Protein AF-A0A2S8GBR2-F1 (afdb_monomer_lite)

Foldseek 3Di:
DDDDPPPPDDPDDPFPEDPVLVVLLVVLCVVFVVLVLLSVVCRNVALQDQDQLPDPVSLVVLVVVCPPLVVVDPSVQLVVQSNCQQPPDPPDHHLVVLLCLLLVPAPDPVLSSSSSSLSSSLSVLLSSQASGDQQRRLRHPVNSVVLSCLSNVDPDDPPVSSVSSVVNSVVSSVSVVDPDRGDDD

Structure (mmCIF, N/CA/C/O backbone):
data_AF-A0A2S8GBR2-F1
#
_entry.id   AF-A0A2S8GBR2-F1
#
loop_
_atom_site.group_PDB
_atom_site.id
_atom_site.type_symbol
_atom_site.label_atom_id
_atom_site.label_alt_id
_atom_site.label_comp_id
_atom_site.label_asym_id
_atom_site.label_entity_id
_atom_site.label_seq_id
_atom_site.pdbx_PDB_ins_code
_atom_site.Cartn_x
_atom_site.Cartn_y
_atom_site.Cartn_z
_atom_site.occupancy
_atom_site.B_iso_or_equiv
_atom_site.auth_seq_id
_atom_site.auth_comp_id
_atom_site.auth_asym_id
_atom_site.auth_atom_id
_atom_site.pdbx_PDB_model_num
ATOM 1 N N . MET A 1 1 ? -18.666 5.055 -27.152 1.00 40.59 1 MET A N 1
ATOM 2 C CA . MET A 1 1 ? -17.498 4.325 -26.612 1.00 40.59 1 MET A CA 1
ATOM 3 C C . MET A 1 1 ? -17.996 3.420 -25.494 1.00 40.59 1 MET A C 1
ATOM 5 O O . MET A 1 1 ? -18.366 3.926 -24.444 1.00 40.59 1 MET A O 1
ATOM 9 N N . LEU A 1 2 ? -18.140 2.118 -25.759 1.00 31.98 2 LEU A N 1
ATOM 10 C CA . LEU A 1 2 ? -18.619 1.141 -24.774 1.00 31.98 2 LEU A CA 1
ATOM 11 C C . LEU A 1 2 ? -17.492 0.824 -23.779 1.00 31.98 2 LEU A C 1
ATOM 13 O O . LEU A 1 2 ? -16.423 0.377 -24.189 1.00 31.98 2 LEU A O 1
ATOM 17 N N . ARG A 1 3 ? -17.734 1.037 -22.482 1.00 29.75 3 ARG A N 1
ATOM 18 C CA . ARG A 1 3 ? -16.908 0.469 -21.406 1.00 29.75 3 ARG A CA 1
ATOM 19 C C . ARG A 1 3 ? -17.195 -1.036 -21.316 1.00 29.75 3 ARG A C 1
ATOM 21 O O . ARG A 1 3 ? -18.372 -1.397 -21.304 1.00 29.75 3 ARG A O 1
ATOM 28 N N . PRO A 1 4 ? -16.184 -1.916 -21.231 1.00 39.22 4 PRO A N 1
ATOM 29 C CA . PRO A 1 4 ? -16.438 -3.328 -21.005 1.00 39.22 4 PRO A CA 1
ATOM 30 C C . PRO A 1 4 ? -16.903 -3.521 -19.556 1.00 39.22 4 PRO A C 1
ATOM 32 O O . PRO A 1 4 ? -16.188 -3.176 -18.615 1.00 39.22 4 PRO A O 1
ATOM 35 N N . LEU A 1 5 ? -18.112 -4.061 -19.378 1.00 36.41 5 LEU A N 1
ATOM 36 C CA . LEU A 1 5 ? -18.539 -4.653 -18.112 1.00 36.41 5 LEU A CA 1
ATOM 37 C C . LEU A 1 5 ? -17.680 -5.901 -17.881 1.00 36.41 5 LEU A C 1
ATOM 39 O O . LEU A 1 5 ? -17.880 -6.925 -18.535 1.00 36.41 5 LEU A O 1
ATOM 43 N N . PHE A 1 6 ? -16.738 -5.837 -16.945 1.00 39.78 6 PHE A N 1
ATOM 44 C CA . PHE A 1 6 ? -16.190 -7.055 -16.362 1.00 39.78 6 PHE A CA 1
ATOM 45 C C . PHE A 1 6 ? -17.246 -7.632 -15.417 1.00 39.78 6 PHE A C 1
ATOM 47 O O . PHE A 1 6 ? -17.416 -7.171 -14.292 1.00 39.78 6 PHE A O 1
ATOM 54 N N . LEU A 1 7 ? -17.983 -8.634 -15.900 1.00 35.41 7 LEU A N 1
ATOM 55 C CA . LEU A 1 7 ? -18.761 -9.541 -15.061 1.00 35.41 7 LEU A CA 1
ATOM 56 C C . LEU A 1 7 ? -17.781 -10.281 -14.144 1.00 35.41 7 LEU A C 1
ATOM 58 O O . LEU A 1 7 ? -17.083 -11.205 -14.563 1.00 35.41 7 LEU A O 1
ATOM 62 N N . ILE A 1 8 ? -17.692 -9.838 -12.892 1.00 43.84 8 ILE A N 1
ATOM 63 C CA . ILE A 1 8 ? -16.950 -10.544 -11.853 1.00 43.84 8 ILE A CA 1
ATOM 64 C C . ILE A 1 8 ? -17.772 -11.783 -11.493 1.00 43.84 8 ILE A C 1
ATOM 66 O O . ILE A 1 8 ? -18.747 -11.706 -10.753 1.00 43.84 8 ILE A O 1
ATOM 70 N N . GLY A 1 9 ? -17.388 -12.936 -12.043 1.00 33.94 9 GLY A N 1
ATOM 71 C CA . GLY A 1 9 ? -17.880 -14.226 -11.574 1.00 33.94 9 GLY A CA 1
ATOM 72 C C . GLY A 1 9 ? -17.507 -14.415 -10.102 1.00 33.94 9 GLY A C 1
ATOM 73 O O . GLY A 1 9 ? -16.322 -14.406 -9.751 1.00 33.94 9 GLY A O 1
ATOM 74 N N . PHE A 1 10 ? -18.523 -14.555 -9.250 1.00 42.81 10 PHE A N 1
ATOM 75 C CA . PHE A 1 10 ? -18.385 -14.940 -7.849 1.00 42.81 10 PHE A CA 1
ATOM 76 C C . PHE A 1 10 ? -17.972 -16.414 -7.781 1.00 42.81 10 PHE A C 1
ATOM 78 O O . PHE A 1 10 ? -18.794 -17.320 -7.887 1.00 42.81 10 PHE A O 1
ATOM 85 N N . LEU A 1 11 ? -16.675 -16.662 -7.619 1.00 40.53 11 LEU A N 1
ATOM 86 C CA . LEU A 1 11 ? -16.193 -17.918 -7.056 1.00 40.53 11 LEU A CA 1
ATOM 87 C C . LEU A 1 11 ? -16.361 -17.798 -5.541 1.00 40.53 11 LEU A C 1
ATOM 89 O O . LEU A 1 11 ? -15.625 -17.051 -4.902 1.00 40.53 11 LEU A O 1
ATOM 93 N N . ILE A 1 12 ? -17.350 -18.499 -4.984 1.00 40.16 12 ILE A N 1
ATOM 94 C CA . ILE A 1 12 ? -17.556 -18.582 -3.536 1.00 40.16 12 ILE A CA 1
ATOM 95 C C . ILE A 1 12 ? -16.461 -19.498 -2.976 1.00 40.16 12 ILE A C 1
ATOM 97 O O . ILE A 1 12 ? -16.645 -20.704 -2.832 1.00 40.16 12 ILE A O 1
ATOM 101 N N . ALA A 1 13 ? -15.287 -18.932 -2.699 1.00 47.53 13 ALA A N 1
ATOM 102 C CA . ALA A 1 13 ? -14.432 -19.487 -1.661 1.00 47.53 13 ALA A CA 1
ATOM 103 C C . ALA A 1 13 ? -15.166 -19.282 -0.327 1.00 47.53 13 ALA A C 1
ATOM 105 O O . ALA A 1 13 ? -15.762 -18.225 -0.114 1.00 47.53 13 ALA A O 1
ATOM 106 N N . ALA A 1 14 ? -15.175 -20.285 0.553 1.00 48.53 14 ALA A N 1
ATOM 107 C CA . ALA A 1 14 ? -15.716 -20.125 1.899 1.00 48.53 14 ALA A CA 1
ATOM 108 C C . ALA A 1 14 ? -14.877 -19.064 2.630 1.00 48.53 14 ALA A C 1
ATOM 110 O O . ALA A 1 14 ? -13.790 -19.356 3.119 1.00 48.53 14 ALA A O 1
ATOM 111 N N . SER A 1 15 ? -15.343 -17.814 2.610 1.00 57.16 15 SER A N 1
ATOM 112 C CA . SER A 1 15 ? -14.632 -16.689 3.207 1.00 57.16 15 SER A CA 1
ATOM 113 C C . SER A 1 15 ? -14.686 -16.804 4.726 1.00 57.16 15 SER A C 1
ATOM 115 O O . SER A 1 15 ? -15.769 -16.900 5.313 1.00 57.16 15 SER A O 1
ATOM 117 N N . THR A 1 16 ? -13.516 -16.772 5.356 1.00 65.38 16 THR A N 1
ATOM 118 C CA . THR A 1 16 ? -13.353 -16.739 6.815 1.00 65.38 16 THR A CA 1
ATOM 119 C C . THR A 1 16 ? -13.658 -15.362 7.409 1.00 65.38 16 THR A C 1
ATOM 121 O O . THR A 1 16 ? -13.660 -15.228 8.629 1.00 65.38 16 THR A O 1
ATOM 124 N N . ALA A 1 17 ? -13.955 -14.360 6.572 1.00 65.88 17 ALA A N 1
ATOM 125 C CA . ALA A 1 17 ? -14.200 -12.993 7.005 1.00 65.88 17 ALA A CA 1
ATOM 126 C C . ALA A 1 17 ? -15.542 -12.829 7.748 1.00 65.88 17 ALA A C 1
ATOM 128 O O . ALA A 1 17 ? -16.558 -13.422 7.354 1.00 65.88 17 ALA A O 1
ATOM 129 N N . SER A 1 18 ? -15.550 -11.989 8.784 1.00 76.44 18 SER A N 1
ATOM 130 C CA . SER A 1 18 ? -16.714 -11.563 9.565 1.00 76.44 18 SER A CA 1
ATOM 131 C C . SER A 1 18 ? -17.713 -10.758 8.718 1.00 76.44 18 SER A C 1
ATOM 133 O O . SER A 1 18 ? -17.413 -10.306 7.612 1.00 76.44 18 SER A O 1
ATOM 135 N N . ALA A 1 19 ? -18.935 -10.560 9.222 1.00 77.75 19 ALA A N 1
ATOM 136 C CA . ALA A 1 19 ? -19.955 -9.783 8.510 1.00 77.75 19 ALA A CA 1
ATOM 137 C C . ALA A 1 19 ? -19.539 -8.314 8.292 1.00 77.75 19 ALA A C 1
ATOM 139 O O . ALA A 1 19 ? -19.753 -7.779 7.207 1.00 77.75 19 ALA A O 1
ATOM 140 N N . ALA A 1 20 ? -18.898 -7.693 9.287 1.00 73.00 20 ALA A N 1
ATOM 141 C CA . ALA A 1 20 ? -18.406 -6.316 9.196 1.00 73.00 20 ALA A CA 1
ATOM 142 C C . ALA A 1 20 ? -17.218 -6.189 8.225 1.00 73.00 20 ALA A C 1
ATOM 144 O O . ALA A 1 20 ? -17.112 -5.214 7.477 1.00 73.00 20 ALA A O 1
ATOM 145 N N . GLU A 1 21 ? -16.349 -7.204 8.185 1.00 72.56 21 GLU A N 1
ATOM 146 C CA . GLU A 1 21 ? -15.256 -7.275 7.213 1.00 72.56 21 GLU A CA 1
ATOM 147 C C . GLU A 1 21 ? -15.796 -7.382 5.785 1.00 72.56 21 GLU A C 1
ATOM 149 O O . GLU A 1 21 ? -15.335 -6.660 4.903 1.00 72.56 21 GLU A O 1
ATOM 154 N N . ARG A 1 22 ? -16.813 -8.225 5.558 1.00 77.06 22 ARG A N 1
ATOM 155 C CA . ARG A 1 22 ? -17.480 -8.368 4.252 1.00 77.06 22 ARG A CA 1
ATOM 156 C C . ARG A 1 22 ? -18.162 -7.079 3.802 1.00 77.06 22 ARG A C 1
ATOM 158 O O . ARG A 1 22 ? -18.021 -6.693 2.650 1.00 77.06 22 ARG A O 1
ATOM 165 N N . GLU A 1 23 ? -18.845 -6.380 4.704 1.00 82.94 23 GLU A N 1
ATOM 166 C CA . GLU A 1 23 ? -19.447 -5.081 4.384 1.00 82.94 23 GLU A CA 1
ATOM 167 C C . GLU A 1 23 ? -18.379 -4.045 3.993 1.00 82.94 23 GLU A C 1
ATOM 169 O O . GLU A 1 23 ? -18.534 -3.308 3.016 1.00 82.94 23 GLU A O 1
ATOM 174 N N . SER A 1 24 ? -17.257 -4.023 4.715 1.00 78.38 24 SER A N 1
ATOM 175 C CA . SER A 1 24 ? -16.124 -3.141 4.413 1.00 78.38 24 SER A CA 1
ATOM 176 C C . SER A 1 24 ? -15.481 -3.468 3.063 1.00 78.38 24 SER A C 1
ATOM 178 O O . SER A 1 24 ? -15.154 -2.556 2.300 1.00 78.38 24 SER A O 1
ATOM 180 N N . LEU A 1 25 ? -15.341 -4.760 2.761 1.00 74.69 25 LEU A N 1
ATOM 181 C CA . LEU A 1 25 ? -14.874 -5.319 1.494 1.00 74.69 25 LEU A CA 1
ATOM 182 C C . LEU A 1 25 ? -15.750 -4.910 0.316 1.00 74.69 25 LEU A C 1
ATOM 184 O O . LEU A 1 25 ? -15.246 -4.364 -0.665 1.00 74.69 25 LEU A O 1
ATOM 188 N N . ASP A 1 26 ? -17.054 -5.140 0.437 1.00 80.31 26 ASP A N 1
ATOM 189 C CA . ASP A 1 26 ? -18.033 -4.818 -0.595 1.00 80.31 26 ASP A CA 1
ATOM 190 C C . ASP A 1 26 ? -18.043 -3.319 -0.875 1.00 80.31 26 ASP A C 1
ATOM 192 O O . ASP A 1 26 ? -18.017 -2.896 -2.033 1.00 80.31 26 ASP A O 1
ATOM 196 N N . LYS A 1 27 ? -18.003 -2.497 0.179 1.00 82.38 27 LYS A N 1
ATOM 197 C CA . LYS A 1 27 ? -17.926 -1.045 0.038 1.00 82.38 27 LYS A CA 1
ATOM 198 C C . LYS A 1 27 ? -16.642 -0.611 -0.665 1.00 82.38 27 LYS A C 1
ATOM 200 O O . LYS A 1 27 ? -16.701 0.170 -1.614 1.00 82.38 27 LYS A O 1
ATOM 205 N N . LEU A 1 28 ? -15.491 -1.142 -0.250 1.00 81.69 28 LEU A N 1
ATOM 206 C CA . LEU A 1 28 ? -14.210 -0.814 -0.872 1.00 81.69 28 LEU A CA 1
ATOM 207 C C . LEU A 1 28 ? -14.166 -1.264 -2.340 1.00 81.69 28 LEU A C 1
ATOM 209 O O . LEU A 1 28 ? -13.651 -0.536 -3.184 1.00 81.69 28 LEU A O 1
ATOM 213 N N . ALA A 1 29 ? -14.740 -2.424 -2.665 1.00 83.12 29 ALA A N 1
ATOM 214 C CA . ALA A 1 29 ? -14.819 -2.941 -4.029 1.00 83.12 29 ALA A CA 1
ATOM 215 C C . ALA A 1 29 ? -15.742 -2.102 -4.928 1.00 83.12 29 ALA A C 1
ATOM 217 O O . ALA A 1 29 ? -15.438 -1.903 -6.106 1.00 83.12 29 ALA A O 1
ATOM 218 N N . GLN A 1 30 ? -16.857 -1.602 -4.384 1.00 82.25 30 GLN A N 1
ATOM 219 C CA . GLN A 1 30 ? -17.764 -0.693 -5.088 1.00 82.25 30 GLN A CA 1
ATOM 220 C C . GLN A 1 30 ? -17.103 0.660 -5.375 1.00 82.25 30 GLN A C 1
ATOM 222 O O . GLN A 1 30 ? -17.276 1.208 -6.464 1.00 82.25 30 GLN A O 1
ATOM 227 N N . GLU A 1 31 ? -16.342 1.186 -4.413 1.00 84.38 31 GLU A N 1
ATOM 228 C CA . GLU A 1 31 ? -15.667 2.483 -4.523 1.00 84.38 31 GLU A CA 1
ATOM 229 C C . GLU A 1 31 ? -14.389 2.416 -5.382 1.00 84.38 31 GLU A C 1
ATOM 231 O O . GLU A 1 31 ? -14.077 3.375 -6.091 1.00 84.38 31 GLU A O 1
ATOM 236 N N . HIS A 1 32 ? -13.673 1.285 -5.357 1.00 84.44 32 HIS A N 1
ATOM 237 C CA . HIS A 1 32 ? -12.339 1.119 -5.943 1.00 84.44 32 HIS A CA 1
ATOM 238 C C . HIS A 1 32 ? -12.190 -0.229 -6.663 1.00 84.44 32 HIS A C 1
ATOM 240 O O . HIS A 1 32 ? -11.565 -1.173 -6.167 1.00 84.44 32 HIS A O 1
ATOM 246 N N . GLN A 1 33 ? -12.737 -0.330 -7.877 1.00 84.81 33 GLN A N 1
ATOM 247 C CA . GLN A 1 33 ? -12.680 -1.559 -8.682 1.00 84.81 33 GLN A CA 1
ATOM 248 C C . GLN A 1 33 ? -11.244 -2.034 -8.960 1.00 84.81 33 GLN A C 1
ATOM 250 O O . GLN A 1 33 ? -10.984 -3.232 -9.067 1.00 84.81 33 GLN A O 1
ATOM 255 N N . GLU A 1 34 ? -10.288 -1.113 -9.039 1.00 84.62 34 GLU A N 1
ATOM 256 C CA . GLU A 1 34 ? -8.866 -1.395 -9.212 1.00 84.62 34 GLU A CA 1
ATOM 257 C C . GLU A 1 34 ? -8.238 -2.146 -8.024 1.00 84.62 34 GLU A C 1
ATOM 259 O O . GLU A 1 34 ? -7.166 -2.734 -8.169 1.00 84.62 34 GLU A O 1
ATOM 264 N N . PHE A 1 35 ? -8.909 -2.197 -6.867 1.00 89.50 35 PHE A N 1
ATOM 265 C CA . PHE A 1 35 ? -8.466 -2.965 -5.698 1.00 89.50 35 PHE A CA 1
ATOM 266 C C . PHE A 1 35 ? -9.040 -4.385 -5.662 1.00 89.50 35 PHE A C 1
ATOM 268 O O . PHE A 1 35 ? -8.608 -5.183 -4.828 1.00 89.50 35 PHE A O 1
ATOM 275 N N . ALA A 1 36 ? -9.958 -4.741 -6.571 1.00 86.12 36 ALA A N 1
ATOM 276 C CA . ALA A 1 36 ? -10.736 -5.983 -6.522 1.00 86.12 36 ALA A CA 1
ATOM 277 C C . ALA A 1 36 ? -9.882 -7.249 -6.352 1.00 86.12 36 ALA A C 1
ATOM 279 O O . ALA A 1 36 ? -10.273 -8.188 -5.663 1.00 86.12 36 ALA A O 1
ATOM 280 N N . TRP A 1 37 ? -8.693 -7.293 -6.954 1.00 84.25 37 TRP A N 1
ATOM 281 C CA . TRP A 1 37 ? -7.814 -8.451 -6.812 1.00 84.25 37 TRP A CA 1
ATOM 282 C C . TRP A 1 37 ? -7.157 -8.538 -5.424 1.00 84.25 37 TRP A C 1
ATOM 284 O O . TRP A 1 37 ? -7.094 -9.617 -4.838 1.00 84.25 37 TRP A O 1
ATOM 294 N N . SER A 1 38 ? -6.729 -7.405 -4.862 1.00 85.25 38 SER A N 1
ATOM 295 C CA . SER A 1 38 ? -6.194 -7.335 -3.496 1.00 85.25 38 SER A CA 1
ATOM 296 C C . SER A 1 38 ? -7.268 -7.598 -2.440 1.00 85.25 38 SER A C 1
ATOM 298 O O . SER A 1 38 ? -6.951 -8.167 -1.398 1.00 85.25 38 SER A O 1
ATOM 300 N N . ILE A 1 39 ? -8.510 -7.208 -2.724 1.00 85.00 39 ILE A N 1
ATOM 301 C CA . ILE A 1 39 ? -9.716 -7.477 -1.930 1.00 85.00 39 ILE A CA 1
ATOM 302 C C . ILE A 1 39 ? -9.981 -8.986 -1.863 1.00 85.00 39 ILE A C 1
ATOM 304 O O . ILE A 1 39 ? -10.026 -9.536 -0.769 1.00 85.00 39 ILE A O 1
ATOM 308 N N . LYS A 1 40 ? -10.007 -9.681 -3.008 1.00 85.19 40 LYS A N 1
ATOM 309 C CA . LYS A 1 40 ? -10.197 -11.146 -3.063 1.00 85.19 40 LYS A CA 1
ATOM 310 C C . LYS A 1 40 ? -9.152 -11.941 -2.285 1.00 85.19 40 LYS A C 1
ATOM 312 O O . LYS A 1 40 ? -9.444 -13.003 -1.747 1.00 85.19 40 LYS A O 1
ATOM 317 N N . ILE A 1 41 ? -7.911 -11.459 -2.258 1.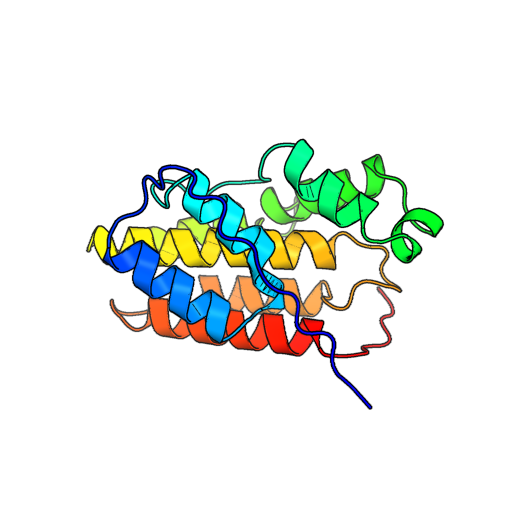00 82.88 41 ILE A N 1
ATOM 318 C CA . ILE A 1 41 ? -6.859 -12.085 -1.447 1.00 82.88 41 ILE A CA 1
ATOM 319 C C . ILE A 1 41 ? -7.160 -11.916 0.040 1.00 82.88 41 ILE A C 1
ATOM 321 O O . ILE A 1 41 ? -6.962 -12.852 0.806 1.00 82.88 41 ILE A O 1
ATOM 325 N N . GLU A 1 42 ? -7.640 -10.742 0.445 1.00 84.38 42 GLU A N 1
ATOM 326 C CA . GLU A 1 42 ? -7.977 -10.495 1.845 1.00 84.38 42 GLU A CA 1
ATOM 327 C C . GLU A 1 42 ? -9.189 -11.315 2.295 1.00 84.38 42 GLU A C 1
ATOM 329 O O . GLU A 1 42 ? -9.152 -11.909 3.365 1.00 84.38 42 GLU A O 1
ATOM 334 N N . GLU A 1 43 ? -10.213 -11.443 1.446 1.00 80.56 43 GLU A N 1
ATOM 335 C CA . GLU A 1 43 ? -11.385 -12.304 1.686 1.00 80.56 43 GLU A CA 1
ATOM 336 C C . GLU A 1 43 ? -11.017 -13.759 1.982 1.00 80.56 43 GLU A C 1
ATOM 338 O O . GLU A 1 43 ? -11.714 -14.428 2.751 1.00 80.56 43 GLU A O 1
ATOM 343 N N . ALA A 1 44 ? -9.961 -14.251 1.328 1.00 79.62 44 ALA A N 1
ATOM 344 C CA . ALA A 1 44 ? -9.478 -15.619 1.458 1.00 79.62 44 ALA A CA 1
ATOM 345 C C . ALA A 1 44 ? -8.570 -15.820 2.682 1.00 79.62 44 ALA A C 1
ATOM 347 O O . ALA A 1 44 ? -8.463 -16.942 3.172 1.00 79.62 44 ALA A O 1
ATOM 348 N N . ASN A 1 45 ? -7.910 -14.760 3.153 1.00 76.94 45 ASN A N 1
ATOM 349 C CA . ASN A 1 45 ? -6.943 -14.831 4.247 1.00 76.94 45 ASN A CA 1
ATOM 350 C C . ASN A 1 45 ? -7.548 -14.466 5.614 1.00 76.94 45 ASN A C 1
ATOM 352 O O . ASN A 1 45 ? -7.070 -14.977 6.626 1.00 76.94 45 ASN A O 1
ATOM 356 N N . GLY A 1 46 ? -8.584 -13.619 5.647 1.00 71.00 46 GLY A N 1
ATOM 357 C CA . GLY A 1 46 ? -9.071 -12.976 6.873 1.00 71.00 46 GLY A CA 1
ATOM 358 C C . GLY A 1 46 ? -8.158 -11.827 7.327 1.00 71.00 46 GLY A C 1
ATOM 359 O O . GLY A 1 46 ? -7.012 -11.729 6.890 1.00 71.00 46 GLY A O 1
ATOM 360 N N . SER A 1 47 ? -8.659 -10.941 8.196 1.00 72.69 47 SER A N 1
ATOM 361 C CA . SER A 1 47 ? -7.941 -9.719 8.608 1.00 72.69 47 SER A CA 1
ATOM 362 C C . SER A 1 47 ? -7.163 -9.848 9.927 1.00 72.69 47 SER A C 1
ATOM 364 O O . SER A 1 47 ? -6.720 -8.857 10.508 1.00 72.69 47 SER A O 1
ATOM 366 N N . ASP A 1 48 ? -6.955 -11.075 10.409 1.00 69.94 48 ASP A N 1
ATOM 367 C CA . ASP A 1 48 ? -6.401 -11.313 11.747 1.00 69.94 48 ASP A CA 1
ATOM 368 C C . ASP A 1 48 ? -4.953 -10.821 11.908 1.00 69.94 48 ASP A C 1
ATOM 370 O O . ASP A 1 48 ? -4.504 -10.580 13.029 1.00 69.94 48 ASP A O 1
ATOM 374 N N . ASN A 1 49 ? -4.204 -10.669 10.808 1.00 81.19 49 ASN A N 1
ATOM 375 C CA . ASN A 1 49 ? -2.791 -10.298 10.845 1.00 81.19 49 ASN A CA 1
ATOM 376 C C . ASN A 1 49 ? -2.394 -9.319 9.736 1.00 81.19 49 ASN A C 1
ATOM 378 O O . ASN A 1 49 ? -2.847 -9.411 8.595 1.00 81.19 49 ASN A O 1
ATOM 382 N N . LEU A 1 50 ? -1.453 -8.422 10.055 1.00 78.69 50 LEU A N 1
ATOM 383 C CA . LEU A 1 50 ? -0.762 -7.630 9.041 1.00 78.69 50 LEU A CA 1
ATOM 384 C C . LEU A 1 50 ? 0.171 -8.531 8.242 1.00 78.69 50 LEU A C 1
ATOM 386 O O . LEU A 1 50 ? 1.178 -9.039 8.749 1.00 78.69 50 LEU A O 1
ATOM 390 N N . TYR A 1 51 ? -0.141 -8.691 6.965 1.00 72.06 51 TYR A N 1
ATOM 391 C CA . TYR A 1 51 ? 0.719 -9.420 6.058 1.00 72.06 51 TYR A CA 1
ATOM 392 C C . TYR A 1 51 ? 1.813 -8.471 5.550 1.00 72.06 51 TYR A C 1
ATOM 394 O O . TYR A 1 51 ? 1.549 -7.446 4.917 1.00 72.06 51 TYR A O 1
ATOM 402 N N . GLY A 1 52 ? 3.075 -8.840 5.805 1.00 67.19 52 GLY A N 1
ATOM 403 C CA . GLY A 1 52 ? 4.186 -8.401 4.948 1.00 67.19 52 GLY A CA 1
ATOM 404 C C . GLY A 1 52 ? 4.005 -8.957 3.531 1.00 67.19 52 GLY A C 1
ATOM 405 O O . GLY A 1 52 ? 2.968 -9.555 3.274 1.00 67.19 52 GLY A O 1
ATOM 406 N N . GLU A 1 53 ? 4.992 -8.791 2.639 1.00 67.25 53 GLU A N 1
ATOM 407 C CA . GLU A 1 53 ? 4.948 -9.246 1.233 1.00 67.25 53 GLU A CA 1
ATOM 408 C C . GLU A 1 53 ? 4.070 -10.503 1.036 1.00 67.25 53 GLU A C 1
ATOM 410 O O . GLU A 1 53 ? 4.501 -11.611 1.369 1.00 67.25 53 GLU A O 1
ATOM 415 N N . PRO A 1 54 ? 2.807 -10.351 0.576 1.00 60.56 54 PRO A N 1
ATOM 416 C CA . PRO A 1 54 ? 1.924 -11.493 0.387 1.00 60.56 54 PRO A CA 1
ATOM 417 C C . PRO A 1 54 ? 2.582 -12.504 -0.544 1.00 60.56 54 PRO A C 1
ATOM 419 O O . PRO A 1 54 ? 3.183 -12.109 -1.540 1.00 60.56 54 PRO A O 1
ATOM 422 N N . GLY A 1 55 ? 2.459 -13.793 -0.206 1.00 61.94 55 GLY A N 1
ATOM 423 C CA . GLY A 1 55 ? 3.290 -14.871 -0.750 1.00 61.94 55 GLY A CA 1
ATOM 424 C C . GLY A 1 55 ? 3.563 -14.800 -2.259 1.00 61.94 55 GLY A C 1
ATOM 425 O O . GLY A 1 55 ? 2.704 -14.397 -3.041 1.00 61.94 55 GLY A O 1
ATOM 426 N N . ASN A 1 56 ? 4.757 -15.251 -2.661 1.00 56.44 56 ASN A N 1
ATOM 427 C CA . ASN A 1 56 ? 5.402 -15.033 -3.970 1.00 56.44 56 ASN A CA 1
ATOM 428 C C . ASN A 1 56 ? 4.511 -15.169 -5.224 1.00 56.44 56 ASN A C 1
ATOM 430 O O . ASN A 1 56 ? 4.785 -14.546 -6.251 1.00 56.44 56 ASN A O 1
ATOM 434 N N . ASN A 1 57 ? 3.441 -15.965 -5.178 1.00 69.62 57 ASN A N 1
ATOM 435 C CA . ASN A 1 57 ? 2.532 -16.144 -6.312 1.00 69.62 57 ASN A CA 1
ATOM 436 C C . ASN A 1 57 ? 1.576 -14.967 -6.544 1.00 69.62 57 ASN A C 1
ATOM 438 O O . ASN A 1 57 ? 1.073 -14.809 -7.655 1.00 69.62 57 ASN A O 1
ATOM 442 N N . HIS A 1 58 ? 1.321 -14.138 -5.533 1.00 81.25 58 HIS A N 1
ATOM 443 C CA . HIS A 1 58 ? 0.415 -13.006 -5.653 1.00 81.25 58 HIS A CA 1
ATOM 444 C C . HIS A 1 58 ? 1.015 -11.936 -6.572 1.00 81.25 58 HIS A C 1
ATOM 446 O O . HIS A 1 58 ? 0.512 -11.724 -7.677 1.00 81.25 58 HIS A O 1
ATOM 452 N N . PHE A 1 59 ? 2.116 -11.299 -6.181 1.00 89.25 59 PHE A N 1
ATOM 453 C CA . PHE A 1 59 ? 2.703 -10.231 -6.994 1.00 89.25 59 PHE A CA 1
ATOM 454 C C . PHE A 1 59 ? 3.165 -10.683 -8.377 1.00 89.25 59 PHE A C 1
ATOM 456 O O . PHE A 1 59 ? 3.185 -9.886 -9.315 1.00 89.25 59 PHE A O 1
ATOM 463 N N . ARG A 1 60 ? 3.454 -11.979 -8.541 1.00 90.06 60 ARG A N 1
ATOM 464 C CA . ARG A 1 60 ? 3.750 -12.555 -9.851 1.00 90.06 60 ARG A CA 1
ATOM 465 C C . ARG A 1 60 ? 2.612 -12.348 -10.845 1.00 90.06 60 ARG A C 1
ATOM 467 O O . ARG A 1 60 ? 2.896 -12.081 -12.006 1.00 90.06 60 ARG A O 1
ATOM 474 N N . ARG A 1 61 ? 1.347 -12.393 -10.412 1.00 88.06 61 ARG A N 1
ATOM 475 C CA . ARG A 1 61 ? 0.202 -12.121 -11.296 1.00 88.06 61 ARG A CA 1
ATOM 476 C C . ARG A 1 61 ? 0.140 -10.657 -11.731 1.00 88.06 61 ARG A C 1
ATOM 478 O O . ARG A 1 61 ? -0.094 -10.408 -12.908 1.00 88.06 61 ARG A O 1
ATOM 485 N N . PHE A 1 62 ? 0.403 -9.707 -10.828 1.00 89.38 62 PHE A N 1
ATOM 486 C CA . PHE A 1 62 ? 0.505 -8.289 -11.197 1.00 89.38 62 PHE A CA 1
ATOM 487 C C . PHE A 1 62 ? 1.609 -8.057 -12.228 1.00 89.38 62 PHE A C 1
ATOM 489 O O . PHE A 1 62 ? 1.377 -7.414 -13.247 1.00 89.38 62 PHE A O 1
ATOM 496 N N . TYR A 1 63 ? 2.783 -8.649 -12.000 1.00 91.94 63 TYR A N 1
ATOM 497 C CA . TYR A 1 63 ? 3.899 -8.567 -12.935 1.00 91.94 63 TYR A CA 1
ATOM 498 C C . TYR A 1 63 ? 3.557 -9.188 -14.299 1.00 91.94 63 TYR A C 1
ATOM 500 O O . TYR A 1 63 ? 3.782 -8.567 -15.334 1.00 91.94 63 TYR A O 1
ATOM 508 N N . GLN A 1 64 ? 2.963 -10.387 -14.312 1.00 92.31 64 GLN A N 1
ATOM 509 C CA . GLN A 1 64 ? 2.570 -11.098 -15.535 1.00 92.31 64 GLN A CA 1
ATOM 510 C C . GLN A 1 64 ? 1.480 -10.373 -16.337 1.00 92.31 64 GLN A C 1
ATOM 512 O O . GLN A 1 64 ? 1.476 -10.466 -17.564 1.00 92.31 64 GLN A O 1
ATOM 517 N N . ALA A 1 65 ? 0.581 -9.644 -15.673 1.00 90.25 65 ALA A N 1
ATOM 518 C CA . ALA A 1 65 ? -0.448 -8.841 -16.331 1.00 90.25 65 ALA A CA 1
ATOM 519 C C . ALA A 1 65 ? 0.110 -7.550 -16.964 1.00 90.25 65 ALA A C 1
ATOM 521 O O . ALA A 1 65 ? -0.492 -7.009 -17.891 1.00 90.25 65 ALA A O 1
ATOM 522 N N . ASP A 1 66 ? 1.265 -7.065 -16.501 1.00 91.25 66 ASP A N 1
ATOM 523 C CA . ASP A 1 66 ? 1.879 -5.820 -16.962 1.00 91.25 66 ASP A CA 1
ATOM 524 C C . ASP A 1 66 ? 2.991 -6.077 -17.993 1.00 91.25 66 ASP A C 1
ATOM 526 O O . ASP A 1 66 ? 4.191 -6.105 -17.698 1.00 91.25 66 ASP A O 1
ATOM 530 N N . SER A 1 67 ? 2.582 -6.279 -19.248 1.00 91.81 67 SER A N 1
ATOM 531 C CA . SER A 1 67 ? 3.522 -6.521 -20.352 1.00 91.81 67 SER A CA 1
ATOM 532 C C . SER A 1 67 ? 4.451 -5.333 -20.644 1.00 91.81 67 SER A C 1
ATOM 534 O O . SER A 1 67 ? 5.514 -5.518 -21.241 1.00 91.81 67 SER A O 1
ATOM 536 N N . ALA A 1 68 ? 4.078 -4.114 -20.244 1.00 91.06 68 ALA A N 1
ATOM 537 C CA . ALA A 1 68 ? 4.909 -2.931 -20.423 1.00 91.06 68 ALA A CA 1
ATOM 538 C C . ALA A 1 68 ? 6.051 -2.918 -19.401 1.00 91.06 68 ALA A C 1
ATOM 540 O O . ALA A 1 68 ? 7.207 -2.730 -19.793 1.00 91.06 68 ALA A O 1
ATOM 541 N N . ASN A 1 69 ? 5.760 -3.216 -18.131 1.00 92.94 69 ASN A N 1
ATOM 542 C CA . ASN A 1 69 ? 6.783 -3.349 -17.099 1.00 92.94 69 ASN A CA 1
ATOM 543 C C . ASN A 1 69 ? 7.738 -4.524 -17.372 1.00 92.94 69 ASN A C 1
ATOM 545 O O . ASN A 1 69 ? 8.950 -4.378 -17.222 1.00 92.94 69 ASN A O 1
ATOM 549 N N . GLN A 1 70 ? 7.227 -5.658 -17.870 1.00 94.62 70 GLN A N 1
ATOM 550 C CA . GLN A 1 70 ? 8.049 -6.825 -18.240 1.00 94.62 70 GLN A CA 1
ATOM 551 C C . GLN A 1 70 ? 9.143 -6.509 -19.273 1.00 94.62 70 GLN A C 1
ATOM 553 O O . GLN A 1 70 ? 10.202 -7.132 -19.267 1.00 94.62 70 GLN A O 1
ATOM 558 N N . LYS A 1 71 ? 8.925 -5.516 -20.146 1.00 94.81 71 LYS A N 1
ATOM 559 C CA . LYS A 1 71 ? 9.928 -5.063 -21.128 1.00 94.81 71 LYS A CA 1
ATOM 560 C C . LYS A 1 71 ? 11.031 -4.194 -20.516 1.00 94.81 71 LYS A C 1
ATOM 562 O O . LYS A 1 71 ? 12.012 -3.904 -21.197 1.00 94.81 71 LYS A O 1
ATOM 567 N N . LYS A 1 72 ? 10.851 -3.707 -19.286 1.00 94.81 72 LYS A N 1
ATOM 568 C CA . LYS A 1 72 ? 11.752 -2.759 -18.608 1.00 94.81 72 LYS A CA 1
ATOM 569 C C . LYS A 1 72 ? 12.456 -3.369 -17.404 1.00 94.81 72 LYS A C 1
ATOM 571 O O . LYS A 1 72 ? 13.574 -2.977 -17.092 1.00 94.81 72 LYS A O 1
ATOM 576 N N . GLN A 1 73 ? 11.806 -4.319 -16.746 1.00 95.56 73 GLN A N 1
ATOM 577 C CA . GLN A 1 73 ? 12.218 -4.842 -15.457 1.00 95.56 73 GLN A CA 1
ATOM 578 C C . GLN A 1 73 ? 11.947 -6.346 -15.392 1.00 95.56 73 GLN A C 1
ATOM 580 O O . GLN A 1 73 ? 10.874 -6.810 -15.774 1.00 95.56 73 GLN A O 1
ATOM 585 N N . THR A 1 74 ? 12.907 -7.115 -14.881 1.00 95.81 74 THR A N 1
ATOM 586 C CA . THR A 1 74 ? 12.753 -8.558 -14.625 1.00 95.81 74 THR A CA 1
ATOM 587 C C . THR A 1 74 ? 11.887 -8.826 -13.391 1.00 95.81 74 THR A C 1
ATOM 589 O O . THR A 1 74 ? 11.771 -7.976 -12.507 1.00 95.81 74 THR A O 1
ATOM 592 N N . TRP A 1 75 ? 11.341 -10.043 -13.278 1.00 94.38 75 TRP A N 1
ATOM 593 C CA . TRP A 1 75 ? 10.615 -10.474 -12.077 1.00 94.38 75 TRP A CA 1
ATOM 594 C C . TRP A 1 75 ? 11.443 -10.274 -10.801 1.00 94.38 75 TRP A C 1
ATOM 596 O O . TRP A 1 75 ? 10.951 -9.692 -9.844 1.00 94.38 75 TRP A O 1
ATOM 606 N N . THR A 1 76 ? 12.710 -10.696 -10.798 1.00 94.06 76 THR A N 1
ATOM 607 C CA . THR A 1 76 ? 13.587 -10.591 -9.622 1.00 94.06 76 THR A CA 1
ATOM 608 C C . THR A 1 76 ? 13.793 -9.143 -9.180 1.00 94.06 76 THR A C 1
ATOM 610 O O . THR A 1 76 ? 13.823 -8.864 -7.985 1.00 94.06 76 THR A O 1
ATOM 613 N N . GLN A 1 77 ? 13.905 -8.206 -10.126 1.00 94.38 77 GLN A N 1
ATOM 614 C CA . GLN A 1 77 ? 14.004 -6.782 -9.800 1.00 94.38 77 GLN A CA 1
ATOM 615 C C . GLN A 1 77 ? 12.696 -6.254 -9.204 1.00 94.38 77 GLN A C 1
ATOM 617 O O . GLN A 1 77 ? 12.733 -5.575 -8.184 1.00 94.38 77 GLN A O 1
ATOM 622 N N . TYR A 1 78 ? 11.556 -6.582 -9.815 1.00 94.19 78 TYR A N 1
ATOM 623 C CA . TYR A 1 78 ? 10.232 -6.187 -9.325 1.00 94.19 78 TYR A CA 1
ATOM 624 C C . TYR A 1 78 ? 9.964 -6.726 -7.909 1.00 94.19 78 TYR A C 1
ATOM 626 O O . TYR A 1 78 ? 9.620 -5.968 -7.005 1.00 94.19 78 TYR A O 1
ATOM 634 N N . GLU A 1 79 ? 10.228 -8.013 -7.686 1.00 93.19 79 GLU A N 1
ATOM 635 C CA . GLU A 1 79 ? 10.146 -8.670 -6.377 1.00 93.19 79 GLU A CA 1
ATOM 636 C C . GLU A 1 79 ? 11.083 -8.012 -5.346 1.00 93.19 79 GLU A C 1
ATOM 638 O O . GLU A 1 79 ? 10.697 -7.777 -4.205 1.00 93.19 79 GLU A O 1
ATOM 643 N N . GLY A 1 80 ? 12.302 -7.630 -5.744 1.00 91.62 80 GLY A N 1
ATOM 644 C CA . GLY A 1 80 ? 13.234 -6.903 -4.874 1.00 91.62 80 GLY A CA 1
ATOM 645 C C . GLY A 1 80 ? 12.693 -5.553 -4.384 1.00 91.62 80 GLY A C 1
ATOM 646 O O . GLY A 1 80 ? 12.900 -5.176 -3.225 1.00 91.62 80 GLY A O 1
ATOM 647 N N . TRP A 1 81 ? 11.954 -4.832 -5.231 1.00 92.19 81 TRP A N 1
ATOM 648 C CA . TRP A 1 81 ? 11.291 -3.594 -4.822 1.00 92.19 81 TRP A CA 1
ATOM 649 C C . TRP A 1 81 ? 10.091 -3.849 -3.916 1.00 92.19 81 TRP A C 1
ATOM 651 O O . TRP A 1 81 ? 9.929 -3.126 -2.938 1.00 92.19 81 TRP A O 1
ATOM 661 N N . ILE A 1 82 ? 9.300 -4.895 -4.157 1.00 92.56 82 ILE A N 1
ATOM 662 C CA . ILE A 1 82 ? 8.211 -5.275 -3.244 1.00 92.56 82 ILE A CA 1
ATOM 663 C C . ILE A 1 82 ? 8.762 -5.582 -1.849 1.00 92.56 82 ILE A C 1
ATOM 665 O O . ILE A 1 82 ? 8.256 -5.052 -0.858 1.00 92.56 82 ILE A O 1
ATOM 669 N N . LYS A 1 83 ? 9.846 -6.362 -1.767 1.00 90.62 83 LYS A N 1
ATOM 670 C CA . LYS A 1 83 ? 10.546 -6.631 -0.502 1.00 90.62 83 LYS A CA 1
ATOM 671 C C . LYS A 1 83 ? 10.931 -5.337 0.189 1.00 90.62 83 LYS A C 1
ATOM 673 O O . LYS A 1 83 ? 10.543 -5.124 1.331 1.00 90.62 83 LYS A O 1
ATOM 678 N N . THR A 1 84 ? 11.588 -4.440 -0.544 1.00 90.44 84 THR A N 1
ATOM 679 C CA . THR A 1 84 ? 12.022 -3.133 -0.037 1.00 90.44 84 THR A CA 1
ATOM 680 C C . THR A 1 84 ? 10.850 -2.281 0.458 1.00 90.44 84 THR A C 1
ATOM 682 O O . THR A 1 84 ? 10.974 -1.609 1.478 1.00 90.44 84 THR A O 1
ATOM 685 N N . PHE A 1 85 ? 9.700 -2.313 -0.218 1.00 91.19 85 PHE A N 1
ATOM 686 C CA . PHE A 1 85 ? 8.498 -1.605 0.220 1.00 91.19 85 PHE A CA 1
ATOM 687 C C . PHE A 1 85 ? 8.016 -2.097 1.592 1.00 91.19 85 PHE A C 1
ATOM 689 O O . PHE A 1 85 ? 7.747 -1.292 2.486 1.00 91.19 85 PHE A O 1
ATOM 696 N N . TYR A 1 86 ? 7.930 -3.416 1.785 1.00 90.88 86 TYR A N 1
ATOM 697 C CA . TYR A 1 86 ? 7.418 -3.989 3.031 1.00 90.88 86 TYR A CA 1
ATOM 698 C C . TYR A 1 86 ? 8.434 -3.972 4.172 1.00 90.88 86 TYR A C 1
ATOM 700 O O . TYR A 1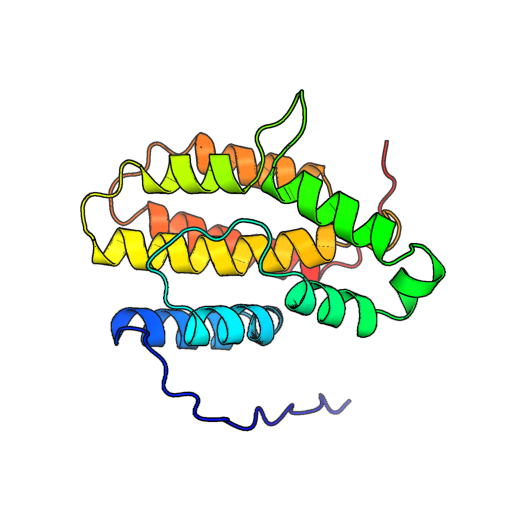 86 ? 8.065 -3.611 5.291 1.00 90.88 86 TYR A O 1
ATOM 708 N N . SER A 1 87 ? 9.687 -4.357 3.909 1.00 88.50 87 SER A N 1
ATOM 709 C CA . SER A 1 87 ? 10.749 -4.412 4.921 1.00 88.50 87 SER A CA 1
ATOM 710 C C . SER A 1 87 ? 11.319 -3.037 5.248 1.00 88.50 87 SER A C 1
ATOM 712 O O . SER A 1 87 ? 11.847 -2.832 6.338 1.00 88.50 87 SER A O 1
ATOM 714 N N . GLY A 1 88 ? 11.211 -2.093 4.314 1.00 84.12 88 GLY A N 1
ATOM 715 C CA . GLY A 1 88 ? 11.958 -0.849 4.363 1.00 84.12 88 GLY A CA 1
ATOM 716 C C . GLY A 1 88 ? 13.416 -1.065 3.985 1.00 84.12 88 GLY A C 1
ATOM 717 O O . GLY A 1 88 ? 13.817 -2.128 3.501 1.00 84.12 88 GLY A O 1
ATOM 718 N N . ASN A 1 89 ? 14.209 -0.029 4.222 1.00 76.69 89 ASN A N 1
ATOM 719 C CA . ASN A 1 89 ? 15.655 -0.044 4.050 1.00 76.69 89 ASN A CA 1
ATOM 720 C C . ASN A 1 89 ? 16.334 0.610 5.263 1.00 76.69 89 ASN A C 1
ATOM 722 O O . ASN A 1 89 ? 15.677 0.955 6.242 1.00 76.69 89 ASN A O 1
ATOM 726 N N . LEU A 1 90 ? 17.655 0.790 5.193 1.00 47.34 90 LEU A N 1
ATOM 727 C CA . LEU A 1 90 ? 18.453 1.351 6.288 1.00 47.34 90 LEU A CA 1
ATOM 728 C C . LEU A 1 90 ? 17.974 2.743 6.757 1.00 47.34 90 LEU A C 1
ATOM 730 O O . LEU A 1 90 ? 18.220 3.116 7.898 1.00 47.34 90 LEU A O 1
ATOM 734 N N . LEU A 1 91 ? 17.320 3.517 5.885 1.00 51.41 91 LEU A N 1
ATOM 735 C CA . LEU A 1 91 ? 16.969 4.921 6.118 1.00 51.41 91 LEU A CA 1
ATOM 736 C C . LEU A 1 91 ? 15.466 5.153 6.323 1.00 51.41 91 LEU A C 1
ATOM 738 O O . LEU A 1 91 ? 15.082 6.179 6.879 1.00 51.41 91 LEU A O 1
ATOM 742 N N . VAL A 1 92 ? 14.610 4.232 5.871 1.00 64.38 92 VAL A N 1
ATOM 743 C CA . VAL A 1 92 ? 13.150 4.404 5.868 1.00 64.38 92 VAL A CA 1
ATOM 744 C C . VAL A 1 92 ? 12.472 3.131 6.364 1.00 64.38 92 VAL A C 1
ATOM 746 O O . VAL A 1 92 ? 12.690 2.047 5.819 1.00 64.38 92 VAL A O 1
ATOM 749 N N . SER A 1 93 ? 11.616 3.272 7.383 1.00 72.31 93 SER A N 1
ATOM 750 C CA . SER A 1 93 ? 10.768 2.180 7.871 1.00 72.31 93 SER A CA 1
ATOM 751 C C . SER A 1 93 ? 9.845 1.675 6.761 1.00 72.31 93 SER A C 1
ATOM 753 O O . SER A 1 93 ? 9.194 2.466 6.083 1.00 72.31 93 SER A O 1
ATOM 755 N N . GLY A 1 94 ? 9.775 0.354 6.591 1.00 87.25 94 GLY A N 1
ATOM 756 C CA . GLY A 1 94 ? 8.893 -0.269 5.607 1.00 87.25 94 GLY A CA 1
ATOM 757 C C . GLY A 1 94 ? 7.415 -0.140 5.954 1.00 87.25 94 GLY A C 1
ATOM 758 O O . GLY A 1 94 ? 7.047 0.127 7.103 1.00 87.25 94 GLY A O 1
ATOM 759 N N . TRP A 1 95 ? 6.563 -0.410 4.962 1.00 90.00 95 TRP A N 1
ATOM 760 C CA . TRP A 1 95 ? 5.107 -0.385 5.106 1.00 90.00 95 TRP A CA 1
ATOM 761 C C . TRP A 1 95 ? 4.618 -1.230 6.280 1.00 90.00 95 TRP A C 1
ATOM 763 O O . TRP A 1 95 ? 3.748 -0.789 7.026 1.00 90.00 95 TRP A O 1
ATOM 773 N N . LYS A 1 96 ? 5.214 -2.413 6.491 1.00 88.56 96 LYS A N 1
ATOM 774 C CA . LYS A 1 96 ? 4.825 -3.305 7.589 1.00 88.56 96 LYS A CA 1
ATOM 775 C C . LYS A 1 96 ? 4.962 -2.614 8.948 1.00 88.56 96 LYS A C 1
ATOM 777 O O . LYS A 1 96 ? 4.019 -2.624 9.727 1.00 88.56 96 LYS A O 1
ATOM 782 N N . SER A 1 97 ? 6.087 -1.944 9.196 1.00 87.62 97 SER A N 1
ATOM 783 C CA . SER A 1 97 ? 6.313 -1.238 10.463 1.00 87.62 97 SER A CA 1
ATOM 784 C C . SER A 1 97 ? 5.383 -0.031 10.628 1.00 87.62 97 SER A C 1
ATOM 786 O O . SER A 1 97 ? 4.895 0.222 11.728 1.00 87.62 97 SER A O 1
ATOM 788 N N . ALA A 1 98 ? 5.106 0.707 9.547 1.00 87.62 98 ALA A N 1
ATOM 789 C CA . ALA A 1 98 ? 4.154 1.818 9.584 1.00 87.62 98 ALA A CA 1
ATOM 790 C C . ALA A 1 98 ? 2.727 1.333 9.903 1.00 87.62 98 ALA A C 1
ATOM 792 O O . ALA A 1 98 ? 2.056 1.912 10.756 1.00 87.62 98 ALA A O 1
ATOM 793 N N . ALA A 1 99 ? 2.297 0.239 9.272 1.00 89.38 99 ALA A N 1
ATOM 794 C CA . ALA A 1 99 ? 1.005 -0.393 9.511 1.00 89.38 99 ALA A CA 1
ATOM 795 C C . ALA A 1 99 ? 0.889 -0.948 10.943 1.00 89.38 99 ALA A C 1
ATOM 797 O O . ALA A 1 99 ? -0.117 -0.726 11.611 1.00 89.38 99 ALA A O 1
ATOM 798 N N . GLU A 1 100 ? 1.937 -1.599 11.457 1.00 88.75 100 GLU A N 1
ATOM 799 C CA . GLU A 1 100 ? 1.971 -2.094 12.839 1.00 88.75 100 GLU A CA 1
ATOM 800 C C . GLU A 1 100 ? 1.812 -0.948 13.842 1.00 88.75 100 GLU A C 1
ATOM 802 O O . GLU A 1 100 ? 0.960 -1.019 14.727 1.00 88.75 100 GLU A O 1
ATOM 807 N N . LYS A 1 101 ? 2.568 0.145 13.670 1.00 87.25 101 LYS A N 1
ATOM 808 C CA . LYS A 1 101 ? 2.450 1.346 14.515 1.00 87.25 101 LYS A CA 1
ATOM 809 C C . LYS A 1 101 ? 1.048 1.950 14.472 1.00 87.25 101 LYS A C 1
ATOM 811 O O . LYS A 1 101 ? 0.527 2.355 15.508 1.00 87.25 101 LYS A O 1
ATOM 816 N N . PHE A 1 102 ? 0.420 1.974 13.299 1.00 87.38 102 PHE A N 1
ATOM 817 C CA . PHE A 1 102 ? -0.949 2.460 13.148 1.00 87.38 102 PHE A CA 1
ATOM 818 C C . PHE A 1 102 ? -1.957 1.623 13.961 1.00 87.38 102 PHE A C 1
ATOM 820 O O . PHE A 1 102 ? -2.860 2.170 14.606 1.00 87.38 102 PHE A O 1
ATOM 827 N N . CYS A 1 103 ? -1.788 0.299 13.977 1.00 88.50 103 CYS A N 1
ATOM 828 C CA . CYS A 1 103 ? -2.680 -0.630 14.674 1.00 88.50 103 CYS A CA 1
ATOM 829 C C . CYS A 1 103 ? -2.425 -0.740 16.188 1.00 88.50 103 CYS A C 1
ATOM 831 O O . CYS A 1 103 ? -3.358 -1.069 16.918 1.00 88.50 103 CYS A O 1
ATOM 833 N N . GLN A 1 104 ? -1.211 -0.450 16.678 1.00 86.06 104 GLN A N 1
ATOM 834 C CA . GLN A 1 104 ? -0.797 -0.671 18.081 1.00 86.06 104 GLN A CA 1
ATOM 835 C C . GLN A 1 104 ? -1.757 -0.095 19.131 1.00 86.06 104 GLN A C 1
ATOM 837 O O . GLN A 1 104 ? -1.961 -0.698 20.179 1.00 86.06 104 GLN A O 1
ATOM 842 N N . ASN A 1 105 ? -2.367 1.057 18.846 1.00 80.12 105 ASN A N 1
ATOM 843 C CA . ASN A 1 105 ? -3.212 1.769 19.806 1.00 80.12 105 ASN A CA 1
ATOM 844 C C . ASN A 1 105 ? -4.723 1.606 19.541 1.00 80.12 105 ASN A C 1
ATOM 846 O O . ASN A 1 105 ? -5.486 2.466 19.973 1.00 80.12 105 ASN A O 1
ATOM 850 N N . ILE A 1 106 ? -5.149 0.603 18.762 1.00 86.44 106 ILE A N 1
ATOM 851 C CA . ILE A 1 106 ? -6.573 0.305 18.519 1.00 86.44 106 ILE A CA 1
ATOM 852 C C . ILE A 1 106 ? -7.021 -0.761 19.523 1.00 86.44 106 ILE A C 1
ATOM 854 O O . ILE A 1 106 ? -6.560 -1.902 19.458 1.00 86.44 106 ILE A O 1
ATOM 858 N N . GLN A 1 107 ? -7.885 -0.375 20.466 1.00 84.38 107 GLN A N 1
ATOM 859 C CA . GLN A 1 107 ? -8.329 -1.258 21.548 1.00 84.38 107 GLN A CA 1
ATOM 860 C C . GLN A 1 107 ? -9.482 -2.155 21.097 1.00 84.38 107 GLN A C 1
ATOM 862 O O . GLN A 1 107 ? -9.444 -3.360 21.355 1.00 84.38 107 GLN A O 1
ATOM 867 N N . ALA A 1 108 ? -10.473 -1.602 20.388 1.00 86.56 108 ALA A N 1
ATOM 868 C CA . ALA A 1 108 ? -11.561 -2.393 19.834 1.00 86.56 108 ALA A CA 1
ATOM 869 C C . ALA A 1 108 ? -11.033 -3.407 18.807 1.00 86.56 108 ALA A C 1
ATOM 871 O O . ALA A 1 108 ? -10.442 -3.048 17.787 1.00 86.56 108 ALA A O 1
ATOM 872 N N . GLU A 1 109 ? -11.258 -4.694 19.075 1.00 85.75 109 GLU A N 1
ATOM 873 C CA . GLU A 1 109 ? -10.795 -5.788 18.217 1.00 85.75 109 GLU A CA 1
ATOM 874 C C . GLU A 1 109 ? -11.348 -5.683 16.794 1.00 85.75 109 GLU A C 1
ATOM 876 O O . GLU A 1 109 ? -10.587 -5.823 15.839 1.00 85.75 109 GLU A O 1
ATOM 881 N N . GLU A 1 110 ? -12.636 -5.374 16.655 1.00 83.88 110 GLU A N 1
ATOM 882 C CA . GLU A 1 110 ? -13.288 -5.233 15.350 1.00 83.88 110 GLU A CA 1
ATOM 883 C C . GLU A 1 110 ? -12.736 -4.041 14.554 1.00 83.88 110 GLU A C 1
ATOM 885 O O . GLU A 1 110 ? -12.465 -4.170 13.362 1.00 83.88 110 GLU A O 1
ATOM 890 N N . GLU A 1 111 ? -12.462 -2.903 15.205 1.00 84.56 111 GLU A N 1
ATOM 891 C CA . GLU A 1 111 ? -11.819 -1.765 14.530 1.00 84.56 111 GLU A CA 1
ATOM 892 C C . GLU A 1 111 ? -10.377 -2.096 14.132 1.00 84.56 111 GLU A C 1
ATOM 894 O O . GLU A 1 111 ? -9.910 -1.687 13.068 1.00 84.56 111 GLU A O 1
ATOM 899 N N . ARG A 1 112 ? -9.657 -2.859 14.963 1.00 88.00 112 ARG A N 1
ATOM 900 C CA . ARG A 1 112 ? -8.292 -3.290 14.648 1.00 88.00 112 ARG A CA 1
ATOM 901 C C . ARG A 1 112 ? -8.290 -4.210 13.431 1.00 88.00 112 ARG A C 1
ATOM 903 O O . ARG A 1 112 ? -7.463 -4.003 12.548 1.00 88.00 112 ARG A O 1
ATOM 910 N N . LYS A 1 113 ? -9.212 -5.172 13.370 1.00 87.56 113 LYS A N 1
ATOM 911 C CA . LYS A 1 113 ? -9.423 -6.065 12.221 1.00 87.56 113 LYS A CA 1
ATOM 912 C C . LYS A 1 113 ? -9.736 -5.278 10.950 1.00 87.56 113 LYS A C 1
ATOM 914 O O . LYS A 1 113 ? -9.011 -5.396 9.963 1.00 87.56 113 LYS A O 1
ATOM 919 N N . GLU A 1 114 ? -10.706 -4.361 10.998 1.00 86.81 114 GLU A N 1
ATOM 920 C CA . GLU A 1 114 ? -11.019 -3.494 9.852 1.00 86.81 114 GLU A CA 1
ATOM 921 C C . GLU A 1 114 ? -9.796 -2.644 9.440 1.00 86.81 114 GLU A C 1
ATOM 923 O O . GLU A 1 114 ? -9.485 -2.516 8.257 1.00 86.81 114 GLU A O 1
ATOM 928 N N . ALA A 1 115 ? -9.018 -2.109 10.383 1.00 89.06 115 ALA A N 1
ATOM 929 C CA . ALA A 1 115 ? -7.807 -1.359 10.052 1.00 89.06 115 ALA A CA 1
ATOM 930 C C . ALA A 1 115 ? -6.732 -2.226 9.371 1.00 89.06 115 ALA A C 1
ATOM 932 O O . ALA A 1 115 ? -6.161 -1.814 8.356 1.00 89.06 115 ALA A O 1
ATOM 933 N N . VAL A 1 116 ? -6.465 -3.424 9.904 1.00 90.81 116 VAL A N 1
ATOM 934 C CA . VAL A 1 116 ? -5.522 -4.395 9.324 1.00 90.81 116 VAL A CA 1
ATOM 935 C C . VAL A 1 116 ? -5.951 -4.773 7.910 1.00 90.81 116 VAL A C 1
ATOM 937 O O . VAL A 1 116 ? -5.129 -4.742 6.993 1.00 90.81 116 VAL A O 1
ATOM 940 N N . TYR A 1 117 ? -7.245 -5.014 7.719 1.00 89.00 117 TYR A N 1
ATOM 941 C CA . TYR A 1 117 ? -7.860 -5.279 6.427 1.00 89.00 117 TYR A CA 1
ATOM 942 C C . TYR A 1 117 ? -7.513 -4.193 5.388 1.00 89.00 117 TYR A C 1
ATOM 944 O O . TYR A 1 117 ? -6.933 -4.480 4.333 1.00 89.00 117 TYR A O 1
ATOM 952 N N . TYR A 1 118 ? -7.794 -2.922 5.700 1.00 90.38 118 TYR A N 1
ATOM 953 C CA . TYR A 1 118 ? -7.502 -1.806 4.793 1.00 90.38 118 TYR A CA 1
ATOM 954 C C . TYR A 1 118 ? -5.997 -1.701 4.515 1.00 90.38 118 TYR A C 1
ATOM 956 O O . TYR A 1 118 ? -5.587 -1.524 3.368 1.00 90.38 118 TYR A O 1
ATOM 964 N N . LEU A 1 119 ? -5.157 -1.834 5.543 1.00 91.44 119 LEU A N 1
ATOM 965 C CA . LEU A 1 119 ? -3.701 -1.731 5.418 1.00 91.44 119 LEU A CA 1
ATOM 966 C C . LEU A 1 119 ? -3.096 -2.852 4.563 1.00 91.44 119 LEU A C 1
ATOM 968 O O . LEU A 1 119 ? -2.151 -2.600 3.809 1.00 91.44 119 LEU A O 1
ATOM 972 N N . ASN A 1 120 ? -3.649 -4.061 4.634 1.00 91.38 120 ASN A N 1
ATOM 973 C CA . ASN A 1 120 ? -3.244 -5.194 3.810 1.00 91.38 120 ASN A CA 1
ATOM 974 C C . ASN A 1 120 ? -3.609 -4.973 2.334 1.00 91.38 120 ASN A C 1
ATOM 976 O O . ASN A 1 120 ? -2.763 -5.154 1.450 1.00 91.38 120 ASN A O 1
ATOM 980 N N . VAL A 1 121 ? -4.845 -4.536 2.058 1.00 91.25 121 VAL A N 1
ATOM 981 C CA . VAL A 1 121 ? -5.301 -4.225 0.693 1.00 91.25 121 VAL A CA 1
ATOM 982 C C . VAL A 1 121 ? -4.480 -3.081 0.100 1.00 91.25 121 VAL A C 1
ATOM 984 O O . VAL A 1 121 ? -3.926 -3.227 -0.993 1.00 91.25 121 VAL A O 1
ATOM 987 N N . LEU A 1 122 ? -4.347 -1.972 0.830 1.00 92.50 122 LEU A N 1
ATOM 988 C CA . LEU A 1 122 ? -3.600 -0.798 0.383 1.00 92.50 122 LEU A CA 1
ATOM 989 C C . LEU A 1 122 ? -2.123 -1.120 0.188 1.00 92.50 122 LEU A C 1
ATOM 991 O O . LEU A 1 122 ? -1.573 -0.801 -0.863 1.00 92.50 122 LEU A O 1
ATOM 995 N N . GLY A 1 123 ? -1.498 -1.818 1.138 1.00 92.06 123 GLY A N 1
ATOM 996 C CA . GLY A 1 123 ? -0.104 -2.237 1.028 1.00 92.06 123 GLY A CA 1
ATOM 997 C C . GLY A 1 123 ? 0.156 -3.033 -0.247 1.00 92.06 123 GLY A C 1
ATOM 998 O O . GLY A 1 123 ? 1.106 -2.734 -0.966 1.00 92.06 123 GLY A O 1
ATOM 999 N N . ARG A 1 124 ? -0.726 -3.984 -0.586 1.00 91.88 124 ARG A N 1
ATOM 1000 C CA . ARG A 1 124 ? -0.613 -4.769 -1.827 1.00 91.88 124 ARG A CA 1
ATOM 1001 C C . ARG A 1 124 ? -0.702 -3.909 -3.073 1.00 91.88 124 ARG A C 1
ATOM 1003 O O . ARG A 1 124 ? 0.116 -4.058 -3.975 1.00 91.88 124 ARG A O 1
ATOM 1010 N N . VAL A 1 125 ? -1.703 -3.037 -3.135 1.00 92.62 125 VAL A N 1
ATOM 1011 C CA . VAL A 1 125 ? -1.936 -2.186 -4.305 1.00 92.62 125 VAL A CA 1
ATOM 1012 C C . VAL A 1 125 ? -0.776 -1.211 -4.504 1.00 92.62 125 VAL A C 1
ATOM 1014 O O . VAL A 1 125 ? -0.253 -1.088 -5.612 1.00 92.62 125 VAL A O 1
ATOM 1017 N N . ILE A 1 126 ? -0.342 -0.557 -3.425 1.00 93.25 126 ILE A N 1
ATOM 1018 C CA . ILE A 1 126 ? 0.765 0.397 -3.449 1.00 93.25 126 ILE A CA 1
ATOM 1019 C C . ILE A 1 126 ? 2.056 -0.315 -3.856 1.00 93.25 126 ILE A C 1
ATOM 1021 O O . ILE A 1 126 ? 2.723 0.146 -4.778 1.00 93.25 126 ILE A O 1
ATOM 1025 N N . ALA A 1 127 ? 2.385 -1.452 -3.230 1.00 93.06 127 ALA A N 1
ATOM 1026 C CA . ALA A 1 127 ? 3.581 -2.225 -3.559 1.00 93.06 127 ALA A CA 1
ATOM 1027 C C . ALA A 1 127 ? 3.589 -2.662 -5.027 1.00 93.06 127 ALA A C 1
ATOM 1029 O O . ALA A 1 127 ? 4.597 -2.503 -5.712 1.00 93.06 127 ALA A O 1
ATOM 1030 N N . ALA A 1 128 ? 2.458 -3.177 -5.520 1.00 92.81 128 ALA A N 1
ATOM 1031 C CA . ALA A 1 128 ? 2.354 -3.700 -6.875 1.00 92.81 128 ALA A CA 1
ATOM 1032 C C . ALA A 1 128 ? 2.586 -2.628 -7.949 1.00 92.81 128 ALA A C 1
ATOM 1034 O O . ALA A 1 128 ? 3.151 -2.923 -9.005 1.00 92.81 128 ALA A O 1
ATOM 1035 N N . GLU A 1 129 ? 2.161 -1.393 -7.690 1.00 93.88 129 GLU A N 1
ATOM 1036 C CA . GLU A 1 129 ? 2.376 -0.276 -8.605 1.00 93.88 129 GLU A CA 1
ATOM 1037 C C . GLU A 1 129 ? 3.753 0.373 -8.420 1.00 93.88 129 GLU A C 1
ATOM 1039 O O . GLU A 1 129 ? 4.448 0.612 -9.403 1.00 93.88 129 GLU A O 1
ATOM 1044 N N . TRP A 1 130 ? 4.166 0.643 -7.179 1.00 94.00 130 TRP A N 1
ATOM 1045 C CA . TRP A 1 130 ? 5.425 1.332 -6.874 1.00 94.00 130 TRP A CA 1
ATOM 1046 C C . TRP A 1 130 ? 6.663 0.515 -7.263 1.00 94.00 130 TRP A C 1
ATOM 1048 O O . TRP A 1 130 ? 7.691 1.081 -7.632 1.00 94.00 130 TRP A O 1
ATOM 1058 N N . ALA A 1 131 ? 6.572 -0.816 -7.206 1.00 93.69 131 ALA A N 1
ATOM 1059 C CA . ALA A 1 131 ? 7.679 -1.706 -7.544 1.00 93.69 131 ALA A CA 1
ATOM 1060 C C . ALA A 1 131 ? 8.014 -1.761 -9.043 1.00 93.69 131 ALA A C 1
ATOM 1062 O O . ALA A 1 131 ? 9.066 -2.297 -9.409 1.00 93.69 131 ALA A O 1
ATOM 1063 N N . LYS A 1 132 ? 7.138 -1.230 -9.907 1.00 94.38 132 LYS A N 1
ATOM 1064 C CA . LYS A 1 132 ? 7.361 -1.154 -11.356 1.00 94.38 132 LYS A CA 1
ATOM 1065 C C . LYS A 1 132 ? 8.564 -0.269 -11.692 1.00 94.38 132 LYS A C 1
ATOM 1067 O O . LYS A 1 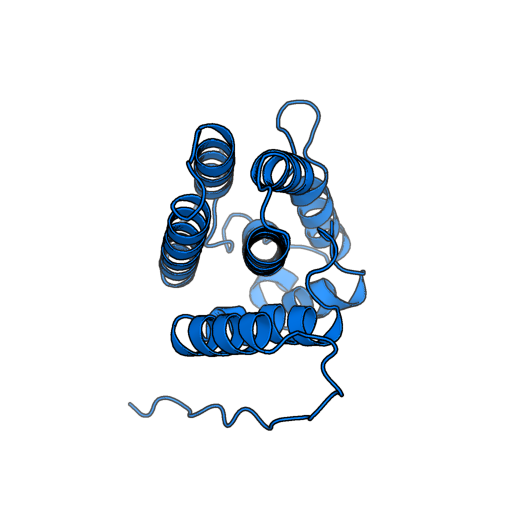132 ? 9.055 0.505 -10.869 1.00 94.38 132 LYS A O 1
ATOM 1072 N N . ASP A 1 133 ? 9.019 -0.353 -12.939 1.00 92.38 133 ASP A N 1
ATOM 1073 C CA . ASP A 1 133 ? 9.983 0.597 -13.483 1.00 92.38 133 ASP A CA 1
ATOM 1074 C C . ASP A 1 133 ? 9.505 2.044 -13.285 1.00 92.38 133 ASP A C 1
ATOM 1076 O O . ASP A 1 133 ? 8.331 2.368 -13.468 1.00 92.38 133 ASP A O 1
ATOM 1080 N N . ALA A 1 134 ? 10.437 2.929 -12.939 1.00 84.38 134 ALA A N 1
ATOM 1081 C CA . ALA A 1 134 ? 10.153 4.304 -12.539 1.00 84.38 134 ALA A CA 1
ATOM 1082 C C . ALA A 1 134 ? 9.391 5.119 -13.590 1.00 84.38 134 ALA A C 1
ATOM 1084 O O . ALA A 1 134 ? 8.617 6.001 -13.233 1.00 84.38 134 ALA A O 1
ATOM 1085 N N . LYS A 1 135 ? 9.615 4.834 -14.878 1.00 84.56 135 LYS A N 1
ATOM 1086 C CA . LYS A 1 135 ? 8.947 5.535 -15.983 1.00 84.56 135 LYS A CA 1
ATOM 1087 C C . LYS A 1 135 ? 7.536 5.004 -16.244 1.00 84.56 135 LYS A C 1
ATOM 1089 O O . LYS A 1 135 ? 6.843 5.542 -17.102 1.00 84.56 135 LYS A O 1
ATOM 1094 N N . HIS A 1 136 ? 7.147 3.928 -15.562 1.00 84.56 136 HIS A N 1
ATOM 1095 C CA . HIS A 1 136 ? 5.879 3.233 -15.743 1.00 84.56 136 HIS A CA 1
ATOM 1096 C C . HIS A 1 136 ? 5.013 3.210 -14.476 1.00 84.56 136 HIS A C 1
ATOM 1098 O O . HIS A 1 136 ? 3.791 3.155 -14.577 1.00 84.56 136 HIS A O 1
ATOM 1104 N N . ALA A 1 137 ? 5.630 3.266 -13.294 1.00 88.94 137 ALA A N 1
ATOM 1105 C CA . ALA A 1 137 ? 4.931 3.356 -12.021 1.00 88.94 137 ALA A CA 1
ATOM 1106 C C . ALA A 1 137 ? 4.152 4.672 -11.925 1.00 88.94 137 ALA A C 1
ATOM 1108 O O . ALA A 1 137 ? 4.736 5.738 -12.073 1.00 88.94 137 ALA A O 1
ATOM 1109 N N . ARG A 1 138 ? 2.856 4.610 -11.612 1.00 91.94 138 ARG A N 1
ATOM 1110 C CA . ARG A 1 138 ? 2.019 5.796 -11.339 1.00 91.94 138 ARG A CA 1
ATOM 1111 C C . ARG A 1 138 ? 2.140 6.288 -9.897 1.00 91.94 138 ARG A C 1
ATOM 1113 O O . ARG A 1 138 ? 1.888 7.457 -9.605 1.00 91.94 138 ARG A O 1
ATOM 1120 N N . ILE A 1 139 ? 2.542 5.393 -8.995 1.00 91.38 139 ILE A N 1
ATOM 1121 C CA . ILE A 1 139 ? 2.824 5.694 -7.592 1.00 91.38 139 ILE A CA 1
ATOM 1122 C C . ILE A 1 139 ? 4.326 5.916 -7.432 1.00 91.38 139 ILE A C 1
ATOM 1124 O O . ILE A 1 139 ? 5.135 5.031 -7.706 1.00 91.38 139 ILE A O 1
ATOM 1128 N N . THR A 1 140 ? 4.699 7.104 -6.962 1.00 90.19 140 THR A N 1
ATOM 1129 C CA . THR A 1 140 ? 6.099 7.492 -6.754 1.00 90.19 140 THR A CA 1
ATOM 1130 C C . THR A 1 140 ? 6.578 7.187 -5.339 1.00 90.19 140 THR A C 1
ATOM 1132 O O . THR A 1 140 ? 5.786 7.023 -4.412 1.00 90.19 140 THR A O 1
ATOM 1135 N N . SER A 1 141 ? 7.897 7.216 -5.127 1.00 88.31 141 SER A N 1
ATOM 1136 C CA . SER A 1 141 ? 8.461 7.206 -3.771 1.00 88.31 141 SER A CA 1
ATOM 1137 C C . SER A 1 141 ? 8.011 8.406 -2.929 1.00 88.31 141 SER A C 1
ATOM 1139 O O . SER A 1 141 ? 7.923 8.279 -1.714 1.00 88.31 141 SER A O 1
ATOM 1141 N N . ALA A 1 142 ? 7.695 9.549 -3.552 1.00 88.31 142 ALA A N 1
ATOM 1142 C CA . ALA A 1 142 ? 7.158 10.708 -2.843 1.00 88.31 142 ALA A CA 1
ATOM 1143 C C . ALA A 1 142 ? 5.729 10.451 -2.336 1.00 88.31 142 ALA A C 1
ATOM 1145 O O . ALA A 1 142 ? 5.415 10.811 -1.203 1.00 88.31 142 ALA A O 1
ATOM 1146 N N . ASP A 1 143 ? 4.892 9.781 -3.137 1.00 90.50 143 ASP A N 1
ATOM 1147 C CA . ASP A 1 143 ? 3.551 9.358 -2.717 1.00 90.50 143 ASP A CA 1
ATOM 1148 C C . ASP A 1 143 ? 3.648 8.363 -1.543 1.00 90.50 143 ASP A C 1
ATOM 1150 O O . ASP A 1 143 ? 3.028 8.578 -0.503 1.00 90.50 143 ASP A O 1
ATOM 1154 N N . VAL A 1 144 ? 4.502 7.334 -1.661 1.00 89.19 144 VAL A N 1
ATOM 1155 C CA . VAL A 1 144 ? 4.726 6.337 -0.595 1.00 89.19 144 VAL A CA 1
ATOM 1156 C C . VAL A 1 144 ? 5.223 6.989 0.694 1.00 89.19 144 VAL A C 1
ATOM 1158 O O . VAL A 1 144 ? 4.674 6.722 1.762 1.00 89.19 144 VAL A O 1
ATOM 1161 N N . GLN A 1 145 ? 6.230 7.864 0.609 1.00 85.75 145 GLN A N 1
ATOM 1162 C CA . 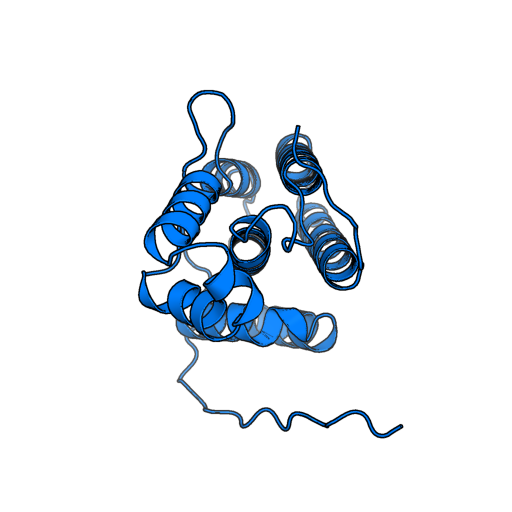GLN A 1 145 ? 6.776 8.552 1.777 1.00 85.75 145 GLN A CA 1
ATOM 1163 C C . GLN A 1 145 ? 5.718 9.426 2.451 1.00 85.75 145 GLN A C 1
ATOM 1165 O O . GLN A 1 145 ? 5.580 9.387 3.672 1.00 85.75 145 GLN A O 1
ATOM 1170 N N . LYS A 1 146 ? 4.946 10.182 1.662 1.00 87.00 146 LYS A N 1
ATOM 1171 C CA . LYS A 1 146 ? 3.855 11.012 2.173 1.00 87.00 146 LYS A CA 1
ATOM 1172 C C . LYS A 1 146 ? 2.835 10.168 2.934 1.00 87.00 146 LYS A C 1
ATOM 1174 O O . LYS A 1 146 ? 2.502 10.510 4.062 1.00 87.00 146 LYS A O 1
ATOM 1179 N N . TRP A 1 147 ? 2.364 9.069 2.348 1.00 88.62 147 TRP A N 1
ATOM 1180 C CA . TRP A 1 147 ? 1.352 8.219 2.976 1.00 88.62 147 TRP A CA 1
ATOM 1181 C C . TRP A 1 147 ? 1.878 7.480 4.207 1.00 88.62 147 TRP A C 1
ATOM 1183 O O . TRP A 1 147 ? 1.166 7.379 5.201 1.00 88.62 147 TRP A O 1
ATOM 1193 N N . ALA A 1 148 ? 3.130 7.016 4.188 1.00 81.56 148 ALA A N 1
ATOM 1194 C CA . ALA A 1 148 ? 3.766 6.428 5.365 1.00 81.56 148 ALA A CA 1
ATOM 1195 C C . ALA A 1 148 ? 3.877 7.451 6.508 1.00 81.56 148 ALA A C 1
ATOM 1197 O O . ALA A 1 148 ? 3.535 7.145 7.650 1.00 81.56 148 ALA A O 1
ATOM 1198 N N . THR A 1 149 ? 4.289 8.685 6.200 1.00 80.88 149 THR A N 1
ATOM 1199 C CA . THR A 1 149 ? 4.309 9.774 7.178 1.00 80.88 149 THR A CA 1
ATOM 1200 C C . THR A 1 149 ? 2.906 10.054 7.709 1.00 80.88 149 THR A C 1
ATOM 1202 O O . THR A 1 149 ? 2.743 10.050 8.923 1.00 80.88 149 THR A O 1
ATOM 1205 N N . GLU A 1 150 ? 1.898 10.201 6.843 1.00 81.56 150 GLU A N 1
ATOM 1206 C CA . GLU A 1 150 ? 0.497 10.381 7.250 1.00 81.56 150 GLU A CA 1
ATOM 1207 C C . GLU A 1 150 ? 0.031 9.261 8.193 1.00 81.56 150 GLU A C 1
ATOM 1209 O O . GLU A 1 150 ? -0.539 9.560 9.231 1.00 81.56 150 GLU A O 1
ATOM 1214 N N . LEU A 1 151 ? 0.331 7.986 7.923 1.00 80.00 151 LEU A N 1
ATOM 1215 C CA . LEU A 1 151 ? -0.033 6.888 8.832 1.00 80.00 151 LEU A CA 1
ATOM 1216 C C . LEU A 1 151 ? 0.627 7.006 10.216 1.00 80.00 151 LEU A C 1
ATOM 1218 O O . LEU A 1 151 ? 0.014 6.648 11.217 1.00 80.00 151 LEU A O 1
ATOM 1222 N N . THR A 1 152 ? 1.865 7.499 10.284 1.00 75.69 152 THR A N 1
ATOM 1223 C CA . THR A 1 152 ? 2.644 7.554 11.537 1.00 75.69 152 THR A CA 1
ATOM 1224 C C . THR A 1 152 ? 2.457 8.828 12.361 1.00 75.69 152 THR A C 1
ATOM 1226 O O . THR A 1 152 ? 2.679 8.791 13.567 1.00 75.69 152 THR A O 1
ATOM 1229 N N . THR A 1 153 ? 2.067 9.951 11.750 1.00 72.12 153 THR A N 1
ATOM 1230 C CA . THR A 1 153 ? 1.871 11.241 12.448 1.00 72.12 153 THR A CA 1
ATOM 1231 C C . THR A 1 153 ? 0.475 11.401 13.037 1.00 72.12 153 THR A C 1
ATOM 1233 O O . THR A 1 153 ? 0.187 12.353 13.761 1.00 72.12 153 THR A O 1
ATOM 1236 N N . LEU A 1 154 ? -0.410 10.471 12.712 1.00 66.69 154 LEU A N 1
ATOM 1237 C CA . LEU A 1 154 ? -1.799 10.474 13.105 1.00 66.69 154 LEU A CA 1
ATOM 1238 C C . LEU A 1 154 ? -1.956 9.950 14.545 1.00 66.69 154 LEU A C 1
ATOM 1240 O O . LEU A 1 154 ? -2.206 8.768 14.771 1.00 66.69 154 LEU A O 1
ATOM 1244 N N . GLU A 1 155 ? -1.899 10.852 15.532 1.00 62.69 155 GLU A N 1
ATOM 1245 C CA . GLU A 1 155 ? -2.457 10.615 16.876 1.00 62.69 155 GLU A CA 1
ATOM 1246 C C . GLU A 1 155 ? -3.991 10.602 16.792 1.00 62.69 155 GLU A C 1
ATOM 1248 O O . GLU A 1 155 ? -4.684 11.571 17.100 1.00 62.69 155 GLU A O 1
ATOM 1253 N N . GLN A 1 156 ? -4.543 9.520 16.253 1.00 64.56 156 GLN A N 1
ATOM 1254 C CA . GLN A 1 156 ? -5.969 9.432 15.959 1.00 64.56 156 GLN A CA 1
ATOM 1255 C C . GLN A 1 156 ? -6.704 8.714 17.080 1.00 64.56 156 GLN A C 1
ATOM 1257 O O . GLN A 1 156 ? -6.332 7.602 17.486 1.00 64.56 156 GLN A O 1
ATOM 1262 N N . LYS A 1 157 ? -7.797 9.344 17.519 1.00 65.94 157 LYS A N 1
ATOM 1263 C CA . LYS A 1 157 ? -8.830 8.695 18.325 1.00 65.94 157 LYS A CA 1
ATOM 1264 C C . LYS A 1 157 ? -9.453 7.539 17.537 1.00 65.94 157 LYS A C 1
ATOM 1266 O O . LYS A 1 157 ? -9.461 7.547 16.302 1.00 65.94 157 LYS A O 1
ATOM 1271 N N . GLU A 1 158 ? -9.984 6.579 18.280 1.00 60.75 158 GLU A N 1
ATOM 1272 C CA . GLU A 1 158 ? -10.822 5.486 17.778 1.00 60.75 158 GLU A CA 1
ATOM 1273 C C . GLU A 1 158 ? -11.920 6.055 16.845 1.00 60.75 158 GLU A C 1
ATOM 1275 O O . GLU A 1 158 ? -12.470 7.132 17.103 1.00 60.75 158 GLU A O 1
ATOM 1280 N N . GLY A 1 159 ? -12.129 5.436 15.680 1.00 65.50 159 GLY A N 1
ATOM 1281 C CA . GLY A 1 159 ? -13.016 5.905 14.604 1.00 65.50 159 GLY A CA 1
ATOM 1282 C C . GLY A 1 159 ? -12.411 6.902 13.597 1.00 65.50 159 GLY A C 1
ATOM 1283 O O . GLY A 1 159 ? -12.775 6.883 12.418 1.00 65.50 159 GLY A O 1
ATOM 1284 N N . GLN A 1 160 ? -11.439 7.740 13.983 1.00 78.75 160 GLN A N 1
ATOM 1285 C CA . GLN A 1 160 ? -10.771 8.640 13.021 1.00 78.75 160 GLN A CA 1
ATOM 1286 C C . GLN A 1 160 ? -9.728 7.899 12.165 1.00 78.75 160 GLN A C 1
ATOM 1288 O O . GLN A 1 160 ? -9.467 8.265 11.017 1.00 78.75 160 GLN A O 1
ATOM 1293 N N . ARG A 1 161 ? -9.195 6.789 12.688 1.00 83.62 161 ARG A N 1
ATOM 1294 C CA . ARG A 1 161 ? -8.253 5.903 11.991 1.00 83.62 161 ARG A CA 1
ATOM 1295 C C . ARG A 1 161 ? -8.852 5.289 10.734 1.00 83.62 161 ARG A C 1
ATOM 1297 O O . ARG A 1 161 ? -8.258 5.387 9.663 1.00 83.62 161 ARG A O 1
ATOM 1304 N N . LEU A 1 162 ? -10.057 4.734 10.827 1.00 83.25 162 LEU A N 1
ATOM 1305 C CA . LEU A 1 162 ? -10.744 4.182 9.658 1.00 83.25 162 LEU A CA 1
ATOM 1306 C C . LEU A 1 162 ? -11.043 5.254 8.606 1.00 83.25 162 LEU A C 1
ATOM 1308 O O . LEU A 1 162 ? -10.883 5.010 7.411 1.00 83.25 162 LEU A O 1
ATOM 1312 N N . ALA A 1 163 ? -11.418 6.464 9.028 1.00 84.69 163 ALA A N 1
ATOM 1313 C CA . ALA A 1 163 ? -11.595 7.582 8.104 1.00 84.69 163 ALA A CA 1
ATOM 1314 C C . ALA A 1 163 ? -10.279 7.953 7.391 1.00 84.69 163 ALA A C 1
ATOM 1316 O O . ALA A 1 163 ? -10.289 8.234 6.190 1.00 84.69 163 ALA A O 1
ATOM 1317 N N . ALA A 1 164 ? -9.143 7.902 8.094 1.00 87.38 164 ALA A N 1
ATOM 1318 C CA . ALA A 1 164 ? -7.828 8.115 7.499 1.00 87.38 164 ALA A CA 1
ATOM 1319 C C . ALA A 1 164 ? -7.472 7.030 6.468 1.00 87.38 164 ALA A C 1
ATOM 1321 O O . ALA A 1 164 ? -7.001 7.364 5.381 1.00 87.38 164 ALA A O 1
ATOM 1322 N N . LEU A 1 165 ? -7.767 5.756 6.748 1.00 90.31 165 LEU A N 1
ATOM 1323 C CA . LEU A 1 165 ? -7.545 4.658 5.798 1.00 90.31 165 LEU A CA 1
ATOM 1324 C C . LEU A 1 165 ? -8.443 4.767 4.559 1.00 90.31 165 LEU A C 1
ATOM 1326 O O . LEU A 1 165 ? -7.963 4.597 3.440 1.00 90.31 165 LEU A O 1
ATOM 1330 N N . LYS A 1 166 ? -9.714 5.149 4.728 1.00 88.88 166 LYS A N 1
ATOM 1331 C CA . LYS A 1 166 ? -10.640 5.433 3.614 1.00 88.88 166 LYS A CA 1
ATOM 1332 C C . LYS A 1 166 ? -10.153 6.612 2.764 1.00 88.88 166 LYS A C 1
ATOM 1334 O O . LYS A 1 166 ? -10.172 6.564 1.534 1.00 88.88 166 LYS A O 1
ATOM 1339 N N . LYS A 1 167 ? -9.633 7.665 3.401 1.00 90.56 167 LYS A N 1
ATOM 1340 C CA . LYS A 1 167 ? -8.998 8.787 2.694 1.00 90.56 167 LYS A CA 1
ATOM 1341 C C . LYS A 1 167 ? -7.747 8.341 1.932 1.00 90.56 167 LYS A C 1
ATOM 1343 O O . LYS A 1 167 ? -7.545 8.772 0.797 1.00 90.56 167 LYS A O 1
ATOM 1348 N N . LEU A 1 168 ? -6.924 7.478 2.525 1.00 92.00 168 LEU A N 1
ATOM 1349 C CA . LEU A 1 168 ? -5.748 6.921 1.866 1.00 92.00 168 LEU A CA 1
ATOM 1350 C C . LEU A 1 168 ? -6.137 6.066 0.654 1.00 92.00 168 LEU A C 1
ATOM 1352 O O . LEU A 1 168 ? -5.562 6.257 -0.413 1.00 92.00 168 LEU A O 1
ATOM 1356 N N . ALA A 1 169 ? -7.159 5.216 0.771 1.00 92.50 169 ALA A N 1
ATOM 1357 C CA . ALA A 1 169 ? -7.718 4.456 -0.348 1.00 92.50 169 ALA A CA 1
ATOM 1358 C C . ALA A 1 169 ? -8.092 5.361 -1.530 1.00 92.50 169 ALA A C 1
ATOM 1360 O O . ALA A 1 169 ? -7.631 5.146 -2.653 1.00 92.50 169 ALA A O 1
ATOM 1361 N N . LYS A 1 170 ? -8.803 6.461 -1.259 1.00 91.75 170 LYS A N 1
ATOM 1362 C CA . LYS A 1 170 ? -9.134 7.469 -2.272 1.00 91.75 170 LYS A CA 1
ATOM 1363 C C . LYS A 1 170 ? -7.900 8.123 -2.906 1.00 91.75 170 LYS A C 1
ATOM 1365 O O . LYS A 1 170 ? -7.878 8.348 -4.118 1.00 91.75 170 LYS A O 1
ATOM 1370 N N . ASN A 1 171 ? -6.872 8.430 -2.117 1.00 92.62 171 ASN A N 1
ATOM 1371 C CA . ASN A 1 171 ? -5.623 8.999 -2.630 1.00 92.62 171 ASN A CA 1
ATOM 1372 C C . ASN A 1 171 ? -4.868 8.007 -3.528 1.00 92.62 171 ASN A C 1
ATOM 1374 O O . ASN A 1 171 ? -4.391 8.400 -4.592 1.00 92.62 171 ASN A O 1
ATOM 1378 N N . VAL A 1 172 ? -4.788 6.734 -3.125 1.00 93.44 172 VAL A N 1
ATOM 1379 C CA . VAL A 1 172 ? -4.159 5.658 -3.909 1.00 93.44 172 VAL A CA 1
ATOM 1380 C C . VAL A 1 172 ? -4.900 5.467 -5.2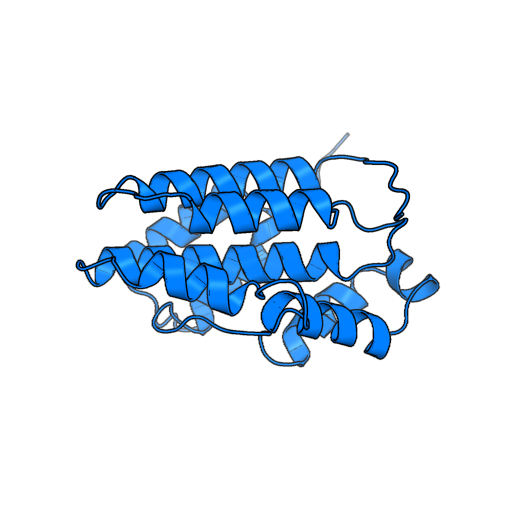29 1.00 93.44 172 VAL A C 1
ATOM 1382 O O . VAL A 1 172 ? -4.276 5.495 -6.285 1.00 93.44 172 VAL A O 1
ATOM 1385 N N . SER A 1 173 ? -6.228 5.372 -5.181 1.00 92.69 173 SER A N 1
ATOM 1386 C CA . SER A 1 173 ? -7.094 5.299 -6.363 1.00 92.69 173 SER A CA 1
ATOM 1387 C C . SER A 1 173 ? -6.842 6.458 -7.332 1.00 92.69 173 SER A C 1
ATOM 1389 O O . SER A 1 173 ? -6.597 6.260 -8.523 1.00 92.69 173 SER A O 1
ATOM 1391 N N . SER A 1 174 ? -6.779 7.683 -6.803 1.00 91.50 174 SER A N 1
ATOM 1392 C CA . SER A 1 174 ? -6.518 8.881 -7.608 1.00 91.50 174 SER A CA 1
ATOM 1393 C C . SER A 1 174 ? -5.120 8.859 -8.241 1.00 91.50 174 SER A C 1
ATOM 1395 O O . SER A 1 174 ? -4.956 9.255 -9.396 1.00 91.50 174 SER A O 1
ATOM 1397 N N . ALA A 1 175 ? -4.107 8.373 -7.515 1.00 91.69 175 ALA A N 1
ATOM 1398 C CA . ALA A 1 175 ? -2.755 8.212 -8.046 1.00 91.69 175 ALA A CA 1
ATOM 1399 C C . ALA A 1 175 ? -2.710 7.176 -9.180 1.00 91.69 175 ALA A C 1
ATOM 1401 O O . ALA A 1 175 ? -2.083 7.430 -10.204 1.00 91.69 175 ALA A O 1
ATOM 1402 N N . LEU A 1 176 ? -3.422 6.054 -9.043 1.00 90.31 176 LEU A N 1
ATOM 1403 C CA . LEU A 1 176 ? -3.527 5.028 -10.086 1.00 90.31 176 LEU A CA 1
ATOM 1404 C C . LEU A 1 176 ? -4.299 5.507 -11.320 1.00 90.31 176 LEU A C 1
ATOM 1406 O O . LEU A 1 176 ? -4.027 5.051 -12.426 1.00 90.31 176 LEU A O 1
ATOM 1410 N N . ALA A 1 177 ? -5.250 6.422 -11.166 1.00 87.25 177 ALA A N 1
ATOM 1411 C CA . ALA A 1 177 ? -5.965 7.005 -12.299 1.00 87.25 177 ALA A CA 1
ATOM 1412 C C . ALA A 1 177 ? -5.152 8.078 -13.052 1.00 87.25 177 ALA A C 1
ATOM 1414 O O . ALA A 1 177 ? -5.565 8.510 -14.125 1.00 87.25 177 ALA A O 1
ATOM 1415 N N . SER A 1 178 ? -4.026 8.534 -12.494 1.00 80.19 178 SER A N 1
ATOM 1416 C CA . SER A 1 178 ? -3.247 9.644 -13.047 1.00 80.19 178 SER A CA 1
ATOM 1417 C C . SER A 1 178 ? -2.180 9.169 -14.039 1.00 80.19 178 SER A C 1
ATOM 1419 O O . SER A 1 178 ? -1.342 8.335 -13.697 1.00 80.19 178 SER A O 1
ATOM 1421 N N . ASP A 1 179 ? -2.117 9.796 -15.215 1.00 63.41 179 ASP A N 1
ATOM 1422 C CA . ASP A 1 179 ? -0.980 9.686 -16.140 1.00 63.41 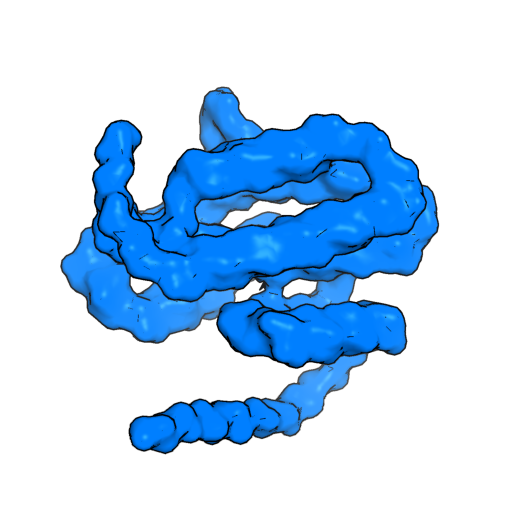179 ASP A CA 1
ATOM 1423 C C . ASP A 1 179 ? 0.155 10.615 -15.676 1.00 63.41 179 ASP A C 1
ATOM 1425 O O . ASP A 1 179 ? 0.401 11.684 -16.237 1.00 63.41 179 ASP A O 1
ATOM 1429 N N . LYS A 1 180 ? 0.829 10.261 -14.576 1.00 62.28 180 LYS A N 1
ATOM 1430 C CA . LYS A 1 180 ? 2.001 11.018 -14.111 1.00 62.28 180 LYS A CA 1
ATOM 1431 C C . LYS A 1 180 ? 3.231 10.622 -14.932 1.00 62.28 180 LYS A C 1
ATOM 1433 O O . LYS A 1 180 ? 3.640 9.465 -14.939 1.00 62.28 180 LYS A O 1
ATOM 1438 N N . GLN A 1 181 ? 3.871 11.595 -15.575 1.00 49.69 181 GLN A N 1
ATOM 1439 C CA . GLN A 1 181 ? 5.188 11.424 -16.190 1.00 49.69 181 GLN A CA 1
ATOM 1440 C C . GLN A 1 181 ? 6.250 11.503 -15.080 1.00 49.69 181 GLN A C 1
ATOM 1442 O O . GLN A 1 181 ? 6.410 12.554 -14.462 1.00 49.69 181 GLN A O 1
ATOM 1447 N N . ILE A 1 182 ? 6.928 10.394 -14.760 1.00 51.78 182 ILE A N 1
ATOM 1448 C CA . ILE A 1 182 ? 7.775 10.304 -13.556 1.00 51.78 182 ILE A CA 1
ATOM 1449 C C . ILE A 1 182 ? 9.259 10.144 -13.918 1.00 51.78 182 ILE A C 1
ATOM 1451 O O . ILE A 1 182 ? 9.662 9.229 -14.636 1.00 51.78 182 ILE A O 1
ATOM 1455 N N . SER A 1 183 ? 10.072 11.054 -13.372 1.00 38.25 183 SER A N 1
ATOM 1456 C CA . SER A 1 183 ? 11.531 10.961 -13.265 1.00 38.25 183 SER A CA 1
ATOM 1457 C C . SER A 1 183 ? 11.875 10.605 -11.819 1.00 38.25 183 SER A C 1
ATOM 1459 O O . SER A 1 183 ? 11.393 11.269 -10.901 1.00 38.25 183 SER A O 1
ATOM 1461 N N . ARG A 1 184 ? 12.688 9.568 -11.591 1.00 45.75 184 ARG A N 1
ATOM 1462 C CA . ARG A 1 184 ? 13.292 9.332 -10.271 1.00 45.75 184 ARG A CA 1
ATOM 1463 C C . ARG A 1 184 ? 14.607 10.105 -10.205 1.00 45.75 184 ARG A C 1
ATOM 1465 O O . ARG A 1 184 ? 15.457 9.906 -11.070 1.00 45.75 184 ARG A O 1
ATOM 1472 N N . ASN A 1 185 ? 14.718 10.976 -9.204 1.00 36.16 185 ASN A N 1
ATOM 1473 C CA . ASN A 1 185 ? 16.003 11.461 -8.698 1.00 36.16 185 ASN A CA 1
ATOM 1474 C C . ASN A 1 185 ? 16.699 10.341 -7.922 1.00 36.16 185 ASN A C 1
ATOM 1476 O O . ASN A 1 185 ? 15.968 9.554 -7.268 1.00 36.16 185 ASN A O 1
#

Sequence (185 aa):
MLRPLFLIGFLIAASTASAAERESLDKLAQEHQEFAWSIKIEEANGSDNLYGEPGNNHFRRFYQADSANQKKQTWTQYEGWIKTFYSGNLLVSGWKSAAEKFCQNIQAEEERKEAVYYLNVLGRVIAAEWAKDAKHARITSADVQKWATELTTLEQKEGQRLAALKKLAKNVSSALASDKQISRN

Radius of gyration: 16.26 Å; chains: 1; bounding box: 38×32×48 Å

Secondary structure (DSSP, 8-state):
-PPP--------------HHHHHHHHHHHHH-GGGHHHHHHHHHH-SSS--SS-TTHHHHHHHHH-HHHHTT--HHHHHHHHHHHHHB-SSSB-HHHHHHHHHTT--SHHHHHHHHHHHHHHHHHHHHHHTS-TTT-SS-HHHHHHHHHHHHH--PPTTHHHHHHHHHHHHHHHHHT--------

pLDDT: mean 79.42, std 16.27, range [29.75, 95.81]

Organism: NCBI:txid124